Protein 3TE3 (pdb70)

Solvent-accessible surface area: 12028 Å² total; per-residue (Å²): 86,79,14,62,28,138,25,17,130,110,3,52,112,70,6,110,100,9,51,77,69,14,131,38,8,62,70,82,7,74,74,39,47,155,118,39,17,25,86,88,37,145,63,9,23,37,119,0,14,53,8,44,0,11,6,70,0,0,42,33,42,7,90,63,33,29,95,85,120,124,14,48,35,146,64,31,137,98,4,24,117,88,0,58,84,5,41,84,71,8,80,35,3,0,43,84,8,66,67,35,30,74,95,49,191,137,96,138,1,28,18,98,53,35,123,98,6,16,124,101,0,72,91,8,48,82,54,5,93,29,4,0,41,95,6,61,83,53,47,157,100,43,126,14,33,27,109,80,39,59,102,4,35,143,62,0,98,111,9,30,96,53,6,125,41,8,46,78,52,11,105,70,157,92,43,148,4,24,26,58,80,13,142,130,4,35,50,88,0,21,35,14,48,4,6,13,60,0,0,55,30,44,32,97,60,46,38,82,82,87,124

GO terms:
  GO:0097730 non-motile cilium (C, IDA)
  GO:0005227 calcium-activated cation channel activity (F, IDA)
  GO:0005261 monoatomic cation channel activity (F, IDA)
  GO:0005509 calcium ion binding (F, IDA)
  GO:0005886 plasma membrane (C, IDA)
  GO:0034704 calcium channel complex (C, IDA)
  GO:0051289 protein homotetramerization (P, IDA)
  GO:0055085 transmembrane transport (P, IDA)
  GO:0098655 monoatomic cation transmembrane transport (P, IDA)
  GO:0160128 pH-gated monoatomic ion channel activity (F, IDA)
  GO:0005886 plasma membrane (C, EXP)
  GO:0005515 protein binding (F, IPI)
  GO:0005272 sodium channel activity (F, IDA)
  GO:0035725 sodium ion transmembrane transport (P, IDA)
  GO:0015269 calcium-activated potassium channel activity (F, IDA)
  GO:0071805 potassium ion transmembrane transport (P, IDA)
  GO:0005886 plasma membrane (C, IMP)
  GO:0051371 muscle alpha-actinin binding (F, IPI)
  GO:0051393 alpha-actinin binding (F, IPI)
  GO:0016020 membrane (C, IDA)

Radius of gyration: 18.93 Å; Cα contacts (8 Å, |Δi|>4): 176; chains: 6; bounding box: 38×48×43 Å

Secondary structure (DSSP, 8-state):
----HHHHHHHHHHHHHHHHHHHHHHHHHHHH--/---THHHHHHHHHHHHHHHHHHHHHHHHHHHHH--/---HHHHHHHHHHHHHHHHHHHHHHHHHHHHHTT---/-B-BHHHHHHHHHHHHHHHHHHHHHHHHHHHH--/--B-BHHHHHHHHHHHHHHHHHHHHHHHHHS--/--B-BHHHHHHHHHHHHHHHHHHHHHHHHHHHHHHHT-

Organism: Homo sapiens (NCBI:txid9606)

InterPro domains:
  IPR003915 Polycystic kidney disease type 2 protein [PR01433] (117-138)
  IPR003915 Polycystic kidney disease type 2 protein [PR01433] (187-206)
  IPR003915 Polycystic kidney disease type 2 protein [PR01433] (300-322)
  IPR003915 Polycystic kidney disease type 2 protein [PR01433] (355-377)
  IPR003915 Polycystic kidney disease type 2 protein [PR01433] (386-406)
  IPR003915 Polycystic kidney disease type 2 protein [PR01433] (432-457)
  IPR003915 Polycystic kidney disease type 2 protein [PR01433] (479-500)
  IPR003915 Polycystic kidney disease type 2 protein [PR01433] (540-561)
  IPR003915 Polycystic kidney disease type 2 protein [PR01433] (580-599)
  IPR003915 Polycystic kidney disease type 2 protein [PR01433] (713-731)
  IPR013122 Polycystin cation channel, PKD1/PKD2 [PF08016] (343-567)
  IPR027359 Voltage-dependent channel domain superfamily [G3DSA:1.20.120.350] (335-420)
  IPR046791 Polycystin domain [PF20519] (148-342)
  IPR051223 Polycystin [PTHR10877] (74-658)

Foldseek 3Di:
DDDPVVVVVVVVVVVVVVVVVVVVVVVVVVVPPD/DDAVVNVVVVVVVVVVVVVVVVVVVVVVVVVVVVD/DDDPVVVVVVVVVVVVVVVVVVVVVVVVVVCVPVVVD/DDDDPVVVVVVVVVVVVVVVVVVVVVVVVVVVDD/DDDDDVVVVVVVVVVVVVVVVVVVVVVVVVVPD/DDDDDPVVVVVVVVVVVVVVVVVVVVVVVVVVVVVVVD

Structure (mmCIF, N/CA/C/O backbone):
data_3TE3
#
_entry.id   3TE3
#
_cell.length_a   74.634
_cell.length_b   74.634
_cell.length_c   185.791
_cell.angle_alpha   90.00
_cell.angle_beta   90.00
_cell.angle_gamma   120.00
#
_symmetry.space_group_name_H-M   'P 65 2 2'
#
loop_
_entity.id
_entity.type
_entity.pdbx_description
1 polymer 'Polycystic kidney disease 2-like 1 protein'
2 water water
#
loop_
_atom_site.group_PDB
_atom_site.id
_atom_site.type_symbol
_atom_site.label_atom_id
_atom_site.label_alt_id
_atom_site.label_comp_id
_atom_site.label_asym_id
_atom_site.label_entity_id
_atom_site.label_seq_id
_atom_site.pdbx_PDB_ins_code
_atom_site.Cartn_x
_atom_site.Cartn_y
_atom_site.Cartn_z
_atom_site.occupancy
_atom_site.B_iso_or_equiv
_atom_site.auth_seq_id
_atom_site.auth_comp_id
_atom_site.auth_asym_id
_atom_site.auth_atom_id
_atom_site.pdbx_PDB_model_num
ATOM 1 N N . GLY A 1 2 ? 27.187 -10.357 -17.458 1.00 61.11 700 GLY A N 1
ATOM 2 C CA . GLY A 1 2 ? 26.129 -10.701 -16.516 1.00 87.88 700 GLY A CA 1
ATOM 3 C C . GLY A 1 2 ? 26.427 -10.319 -15.068 1.00 86.28 700 GLY A C 1
ATOM 4 O O . GLY A 1 2 ? 27.569 -9.989 -14.715 1.00 80.96 700 GLY A O 1
ATOM 5 N N . TRP A 1 3 ? 25.415 -10.375 -14.209 1.00 72.50 701 TRP A N 1
ATOM 6 C CA . TRP A 1 3 ? 25.648 -9.948 -12.834 1.00 86.96 701 TRP A CA 1
ATOM 7 C C . TRP A 1 3 ? 26.570 -10.938 -12.121 1.00 86.89 701 TRP A C 1
ATOM 8 O O . TRP A 1 3 ? 26.225 -12.105 -11.955 1.00 88.65 701 TRP A O 1
ATOM 10 N N . VAL A 1 4 ? 27.723 -10.456 -11.661 1.00 88.72 702 VAL A N 1
ATOM 11 C CA . VAL A 1 4 ? 28.711 -11.315 -11.005 1.00 83.39 702 VAL A CA 1
ATOM 12 C C . VAL A 1 4 ? 28.784 -11.025 -9.521 1.00 81.90 702 VAL A C 1
ATOM 13 O O . VAL A 1 4 ? 28.417 -11.870 -8.702 1.00 84.20 702 VAL A O 1
ATOM 15 N N . SER A 1 5 ? 29.250 -9.825 -9.182 1.00 78.34 703 SER A N 1
ATOM 16 C CA . SER A 1 5 ? 29.407 -9.428 -7.786 1.00 77.90 703 SER A CA 1
ATOM 17 C C . SER A 1 5 ? 30.338 -10.380 -7.054 1.00 75.48 703 SER A C 1
ATOM 18 O O . SER A 1 5 ? 29.880 -11.227 -6.299 1.00 79.39 703 SER A O 1
ATOM 20 N N . GLY A 1 6 ? 31.637 -10.270 -7.310 1.00 73.00 704 GLY A N 1
ATOM 21 C CA . GLY A 1 6 ? 32.619 -11.091 -6.617 1.00 73.49 704 GLY A CA 1
ATOM 22 C C . GLY A 1 6 ? 32.484 -11.179 -5.093 1.00 71.19 704 GLY A C 1
ATOM 23 O O . GLY A 1 6 ? 32.821 -12.209 -4.502 1.00 71.02 704 GLY A O 1
ATOM 24 N N . GLU A 1 7 ? 32.000 -10.124 -4.443 1.00 69.57 705 GLU A N 1
ATOM 25 C CA . GLU A 1 7 ? 31.713 -10.204 -3.007 1.00 73.40 705 GLU A CA 1
ATOM 26 C C . GLU A 1 7 ? 30.636 -11.253 -2.720 1.00 70.67 705 GLU A C 1
ATOM 27 O O . GLU A 1 7 ? 30.712 -11.981 -1.717 1.00 70.09 705 GLU A O 1
ATOM 33 N N . GLU A 1 8 ? 29.642 -11.315 -3.610 1.00 66.52 706 GLU A N 1
ATOM 34 C CA . GLU A 1 8 ? 28.548 -12.288 -3.547 1.00 66.39 706 GLU A CA 1
ATOM 35 C C . GLU A 1 8 ? 29.068 -13.719 -3.694 1.00 60.73 706 GLU A C 1
ATOM 36 O O . GLU A 1 8 ? 28.653 -14.651 -2.978 1.00 60.63 706 GLU A O 1
ATOM 38 N N . PHE A 1 9 ? 29.990 -13.889 -4.629 1.00 58.51 707 PHE A N 1
ATOM 39 C CA . PHE A 1 9 ? 30.620 -15.174 -4.811 1.00 57.49 707 PHE A CA 1
ATOM 40 C C . PHE A 1 9 ? 31.395 -15.543 -3.552 1.00 54.62 707 PHE A C 1
ATOM 41 O O . PHE A 1 9 ? 31.357 -16.684 -3.105 1.00 53.04 707 PHE A O 1
ATOM 49 N N . TYR A 1 10 ? 32.093 -14.574 -2.975 1.00 57.43 708 TYR A N 1
ATOM 50 C CA . TYR A 1 10 ? 32.754 -14.799 -1.697 1.00 61.26 708 TYR A CA 1
ATOM 51 C C . TYR A 1 10 ? 31.786 -15.290 -0.610 1.00 59.06 708 TYR A C 1
ATOM 52 O O . TYR A 1 10 ? 32.085 -16.254 0.107 1.00 58.48 708 TYR A O 1
ATOM 61 N N . MET A 1 11 ? 30.636 -14.633 -0.476 1.00 54.83 709 MET A N 1
ATOM 62 C CA . MET A 1 11 ? 29.641 -15.103 0.495 1.00 57.67 709 MET A CA 1
ATOM 63 C C . MET A 1 11 ? 29.234 -16.551 0.253 1.00 52.19 709 MET A C 1
ATOM 64 O O . MET A 1 11 ? 29.059 -17.321 1.217 1.00 54.16 709 MET A O 1
ATOM 69 N N . LEU A 1 12 ? 29.093 -16.924 -1.022 1.00 46.39 710 LEU A N 1
ATOM 70 C CA . LEU A 1 12 ? 28.689 -18.293 -1.365 1.00 45.12 710 LEU A CA 1
ATOM 71 C C . LEU A 1 12 ? 29.801 -19.305 -1.061 1.00 43.67 710 LEU A C 1
ATOM 72 O O . LEU A 1 12 ? 29.563 -20.399 -0.555 1.00 43.08 710 LEU A O 1
ATOM 77 N N . THR A 1 13 ? 31.023 -18.930 -1.372 1.00 38.43 711 THR A N 1
ATOM 78 C CA . THR A 1 13 ? 32.164 -19.730 -0.993 1.00 44.48 711 THR A CA 1
ATOM 79 C C . THR A 1 13 ? 32.181 -20.015 0.496 1.00 44.25 711 THR A C 1
ATOM 80 O O . THR A 1 13 ? 32.344 -21.163 0.906 1.00 45.45 711 THR A O 1
ATOM 84 N N . ARG A 1 14 ? 32.033 -18.960 1.304 1.00 47.15 712 ARG A N 1
ATOM 85 C CA . ARG A 1 14 ? 31.918 -19.117 2.754 1.00 49.33 712 ARG A CA 1
ATOM 86 C C . ARG A 1 14 ? 30.831 -20.105 3.106 1.00 47.70 712 ARG A C 1
ATOM 87 O O . ARG A 1 14 ? 31.062 -21.024 3.891 1.00 42.35 712 ARG A O 1
ATOM 95 N N . ARG A 1 15 ? 29.644 -19.904 2.530 1.00 44.99 713 ARG A N 1
ATOM 96 C CA . ARG A 1 15 ? 28.524 -20.792 2.816 1.00 45.36 713 ARG A CA 1
ATOM 97 C C . ARG A 1 15 ? 28.900 -22.237 2.546 1.00 43.45 713 ARG A C 1
ATOM 98 O O . ARG A 1 15 ? 28.543 -23.132 3.319 1.00 46.91 713 ARG A O 1
ATOM 106 N N . VAL A 1 16 ? 29.649 -22.466 1.470 1.00 43.21 714 VAL A N 1
ATOM 107 C CA . VAL A 1 16 ? 30.044 -23.832 1.112 1.00 44.51 714 VAL A CA 1
ATOM 108 C C . VAL A 1 16 ? 31.029 -24.406 2.104 1.00 43.37 714 VAL A C 1
ATOM 109 O O . VAL A 1 16 ? 30.936 -25.575 2.469 1.00 40.58 714 VAL A O 1
ATOM 113 N N . LEU A 1 17 ? 31.980 -23.576 2.529 1.00 44.46 715 LEU A N 1
ATOM 114 C CA . LEU A 1 17 ? 32.916 -23.955 3.582 1.00 42.02 715 LEU A CA 1
ATOM 115 C C . LEU A 1 17 ? 32.217 -24.294 4.923 1.00 43.52 715 LEU A C 1
ATOM 116 O O . LEU A 1 17 ? 32.545 -25.305 5.564 1.00 44.63 715 LEU A O 1
ATOM 121 N N . GLN A 1 18 ? 31.241 -23.480 5.334 1.00 40.20 716 GLN A N 1
ATOM 122 C CA . GLN A 1 18 ? 30.526 -23.746 6.586 1.00 44.46 716 GLN A CA 1
ATOM 123 C C . GLN A 1 18 ? 29.777 -25.050 6.437 1.00 43.36 716 GLN A C 1
ATOM 124 O O . GLN A 1 18 ? 29.715 -25.860 7.354 1.00 47.18 716 GLN A O 1
ATOM 130 N N . LEU A 1 19 ? 29.194 -25.241 5.263 1.00 42.59 717 LEU A N 1
ATOM 131 C CA . LEU A 1 19 ? 28.401 -26.429 5.001 1.00 43.36 717 LEU A CA 1
ATOM 132 C C . LEU A 1 19 ? 29.249 -27.705 5.009 1.00 45.26 717 LEU A C 1
ATOM 133 O O . LEU A 1 19 ? 28.824 -28.738 5.521 1.00 48.86 717 LEU A O 1
ATOM 138 N N . GLU A 1 20 ? 30.446 -27.628 4.436 1.00 45.23 718 GLU A N 1
ATOM 139 C CA . GLU A 1 20 ? 31.398 -28.724 4.485 1.00 45.33 718 GLU A CA 1
ATOM 140 C C . GLU A 1 20 ? 31.782 -29.041 5.909 1.00 47.22 718 GLU A C 1
ATOM 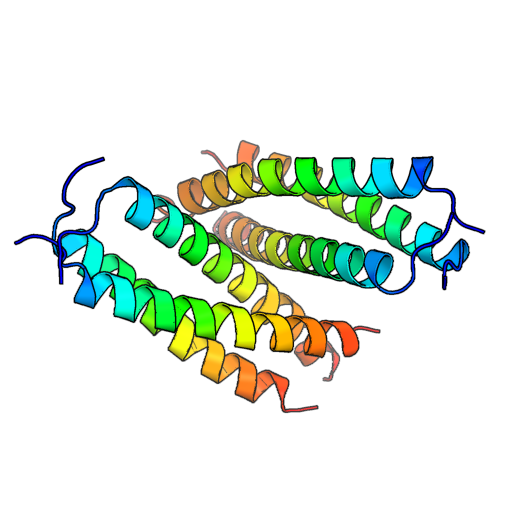141 O O . GLU A 1 20 ? 31.916 -30.206 6.284 1.00 48.34 718 GLU A O 1
ATOM 147 N N . THR A 1 21 ? 31.986 -27.988 6.693 1.00 44.94 719 THR A N 1
ATOM 148 C CA . THR A 1 21 ? 32.368 -28.141 8.088 1.00 46.16 719 THR A CA 1
ATOM 149 C C . THR A 1 21 ? 31.285 -28.868 8.897 1.00 49.70 719 THR A C 1
ATOM 150 O O . THR A 1 21 ? 31.526 -29.953 9.452 1.00 54.46 719 THR A O 1
ATOM 154 N N . VAL A 1 22 ? 30.081 -28.301 8.924 1.00 45.02 720 VAL A N 1
ATOM 155 C CA . VAL A 1 22 ? 28.926 -28.986 9.507 1.00 45.19 720 VAL A CA 1
ATOM 156 C C . VAL A 1 22 ? 28.800 -30.455 9.039 1.00 47.65 720 VAL A C 1
ATOM 157 O O . VAL A 1 22 ? 28.586 -31.362 9.845 1.00 49.62 720 VAL A O 1
ATOM 161 N N . LEU A 1 23 ? 28.941 -30.688 7.734 1.00 49.93 721 LEU A N 1
ATOM 162 C CA . LEU A 1 23 ? 28.916 -32.043 7.169 1.00 45.18 721 LEU A CA 1
ATOM 163 C C . LEU A 1 23 ? 29.935 -33.000 7.805 1.00 49.63 721 LEU A C 1
ATOM 164 O O . LEU A 1 23 ? 29.604 -34.138 8.165 1.00 52.11 721 LEU A O 1
ATOM 169 N N . GLU A 1 24 ? 31.177 -32.532 7.921 1.00 50.80 722 GLU A N 1
ATOM 170 C CA . GLU A 1 24 ? 32.239 -33.251 8.624 1.00 51.72 722 GLU A CA 1
ATOM 171 C C . GLU A 1 24 ? 31.724 -33.630 10.005 1.00 50.70 722 GLU A C 1
ATOM 172 O O . GLU A 1 24 ? 31.748 -34.804 10.399 1.00 52.37 722 GLU A O 1
ATOM 178 N N . GLY A 1 25 ? 31.203 -32.633 10.712 1.00 47.72 723 GLY A N 1
ATOM 179 C CA . GLY A 1 25 ? 30.623 -32.843 12.032 1.00 51.37 723 GLY A CA 1
ATOM 180 C C . GLY A 1 25 ? 29.563 -33.933 12.134 1.00 56.67 723 GLY A C 1
ATOM 181 O O . GLY A 1 25 ? 29.630 -34.777 13.031 1.00 58.31 723 GLY A O 1
ATOM 182 N N . VAL A 1 26 ? 28.585 -33.927 11.226 1.00 55.84 724 VAL A N 1
ATOM 183 C CA . VAL A 1 26 ? 27.536 -34.942 11.258 1.00 52.40 724 VAL A CA 1
ATOM 184 C C . VAL A 1 26 ? 28.043 -36.328 10.881 1.00 55.00 724 VAL A C 1
ATOM 185 O O . VAL A 1 26 ? 27.628 -37.309 11.481 1.00 64.29 724 VAL A O 1
ATOM 189 N N . VAL A 1 27 ? 28.939 -36.426 9.904 1.00 52.11 725 VAL A N 1
ATOM 190 C CA . VAL A 1 27 ? 29.541 -37.728 9.600 1.00 58.60 725 VAL A CA 1
ATOM 191 C C . VAL A 1 27 ? 30.204 -38.292 10.856 1.00 62.62 725 VAL A C 1
ATOM 192 O O . VAL A 1 27 ? 30.114 -39.488 11.163 1.00 63.68 725 VAL A O 1
ATOM 196 N N . SER A 1 28 ? 30.870 -37.403 11.581 1.00 60.87 726 SER A N 1
ATOM 197 C CA . SER A 1 28 ? 31.429 -37.733 12.874 1.00 58.07 726 SER A CA 1
ATOM 198 C C . SER A 1 28 ? 30.345 -38.288 13.821 1.00 64.23 726 SER A C 1
ATOM 199 O O . SER A 1 28 ? 30.384 -39.471 14.189 1.00 67.13 726 SER A O 1
ATOM 202 N N . GLN A 1 29 ? 29.383 -37.445 14.205 1.00 59.45 727 GLN A N 1
ATOM 203 C CA . GLN A 1 29 ? 28.387 -37.824 15.217 1.00 63.59 727 GLN A CA 1
ATOM 204 C C . GLN A 1 29 ? 27.598 -39.086 14.860 1.00 71.09 727 GLN A C 1
ATOM 205 O O . GLN A 1 29 ? 27.259 -39.895 15.738 1.00 64.38 727 GLN A O 1
ATOM 211 N N . ILE A 1 30 ? 27.303 -39.244 13.573 1.00 68.38 728 ILE A N 1
ATOM 212 C CA . ILE A 1 30 ? 26.656 -40.455 13.093 1.00 68.97 728 ILE A CA 1
ATOM 213 C C . ILE A 1 30 ? 27.562 -41.660 13.282 1.00 69.27 728 ILE A C 1
ATOM 214 O O . ILE A 1 30 ? 27.153 -42.657 13.872 1.00 75.18 728 ILE A O 1
ATOM 219 N N . ASP A 1 31 ? 28.787 -41.568 12.773 1.00 63.64 729 ASP A N 1
ATOM 220 C CA . ASP A 1 31 ? 29.696 -42.702 12.812 1.00 61.80 729 ASP A CA 1
ATOM 221 C C . ASP A 1 31 ? 29.860 -43.181 14.249 1.00 72.18 729 ASP A C 1
ATOM 222 O O . ASP A 1 31 ? 29.908 -44.384 14.514 1.00 74.31 729 ASP A O 1
ATOM 224 N N . ALA A 1 32 ? 29.928 -42.230 15.177 1.00 70.37 730 ALA A N 1
ATOM 225 C CA . ALA A 1 32 ? 30.038 -42.560 16.592 1.00 73.88 730 ALA A CA 1
ATOM 226 C C . ALA A 1 32 ? 28.739 -43.169 17.128 1.00 85.07 730 ALA A C 1
ATOM 227 O O . ALA A 1 32 ? 28.769 -44.143 17.888 1.00 90.29 730 ALA A O 1
ATOM 229 N N . VAL A 1 33 ? 27.604 -42.598 16.728 1.00 83.49 731 VAL A N 1
ATOM 230 C CA . VAL A 1 33 ? 26.305 -43.062 17.204 1.00 78.78 731 VAL A CA 1
ATOM 231 C C . VAL A 1 33 ? 26.092 -44.569 17.010 1.00 85.11 731 VAL A C 1
ATOM 232 O O . VAL A 1 33 ? 25.504 -45.214 17.879 1.00 92.64 731 VAL A O 1
ATOM 236 N N . GLY A 1 34 ? 26.609 -45.141 15.922 1.00 74.88 732 GLY A N 1
ATOM 237 C CA . GLY A 1 34 ? 26.512 -46.580 15.754 1.00 82.36 732 GLY A CA 1
ATOM 238 C C . GLY A 1 34 ? 27.072 -47.277 16.987 1.00 94.40 732 GLY A C 1
ATOM 239 O O . GLY A 1 34 ? 28.273 -47.170 17.306 1.00 89.65 732 GLY A O 1
ATOM 240 N N . SER A 1 35 ? 26.192 -48.052 17.629 1.00 97.44 733 SER A N 1
ATOM 241 C CA . SER A 1 35 ? 26.334 -48.442 19.034 1.00 94.14 733 SER A CA 1
ATOM 242 C C . SER A 1 35 ? 27.528 -47.761 19.694 1.00 89.86 733 SER A C 1
ATOM 243 O O . SER A 1 35 ? 27.446 -46.591 20.071 1.00 87.98 733 SER A O 1
ATOM 246 N N . TRP B 1 3 ? 33.878 -13.584 -18.721 1.00 77.99 701 TRP B N 1
ATOM 247 C CA . TRP B 1 3 ? 32.821 -14.475 -18.247 1.00 77.52 701 TRP B CA 1
ATOM 248 C C . TRP B 1 3 ? 31.930 -13.774 -17.221 1.00 80.95 701 TRP B C 1
ATOM 249 O O . TRP B 1 3 ? 32.252 -12.672 -16.765 1.00 84.14 701 TRP B O 1
ATOM 251 N N . VAL B 1 4 ? 30.817 -14.411 -16.862 1.00 69.37 702 VAL B N 1
ATOM 252 C CA . VAL B 1 4 ? 29.859 -13.812 -15.931 1.00 80.32 702 VAL B CA 1
ATOM 253 C C . VAL B 1 4 ? 28.860 -14.850 -15.398 1.00 80.81 702 VAL B C 1
ATOM 254 O O . VAL B 1 4 ? 29.049 -16.046 -15.608 1.00 85.11 702 VAL B O 1
ATOM 256 N N . SER B 1 5 ? 27.838 -14.421 -14.657 1.00 72.50 703 SER B N 1
ATOM 257 C CA . SER B 1 5 ? 26.788 -15.372 -14.252 1.00 80.65 703 SER B CA 1
ATOM 258 C C . SER B 1 5 ? 25.325 -14.936 -14.408 1.00 72.68 703 SER B C 1
ATOM 259 O O . SER B 1 5 ? 24.642 -15.364 -15.354 1.00 71.61 703 SER B O 1
ATOM 261 N N . GLY B 1 6 ? 24.877 -14.042 -13.518 1.00 68.52 704 GLY B N 1
ATOM 262 C CA . GLY B 1 6 ? 23.469 -13.683 -13.438 1.00 71.07 704 GLY B CA 1
ATOM 263 C C . GLY B 1 6 ? 22.567 -14.780 -12.896 1.00 64.52 704 GLY B C 1
ATOM 264 O O . GLY B 1 6 ? 22.568 -15.068 -11.695 1.00 59.94 704 GLY B O 1
ATOM 265 N N . GLU B 1 7 ? 21.695 -15.283 -13.773 1.00 64.55 705 GLU B N 1
ATOM 266 C CA . GLU B 1 7 ? 20.858 -16.456 -13.501 1.00 61.96 705 GLU B CA 1
ATOM 267 C C . GLU B 1 7 ? 21.635 -17.671 -12.977 1.00 63.16 705 GLU B C 1
ATOM 268 O O . GLU B 1 7 ? 21.190 -18.339 -12.037 1.00 64.27 705 GLU B O 1
ATOM 270 N N . GLU B 1 8 ? 22.787 -17.967 -13.580 1.00 63.59 706 GLU B N 1
ATOM 271 C CA . GLU B 1 8 ? 23.557 -19.163 -13.212 1.00 62.35 706 GLU B CA 1
ATOM 272 C C . GLU B 1 8 ? 23.909 -19.174 -11.718 1.00 56.43 706 GLU B C 1
ATOM 273 O O . GLU B 1 8 ? 23.846 -20.217 -11.049 1.00 56.16 706 GLU B O 1
ATOM 279 N N . PHE B 1 9 ? 24.273 -17.998 -11.214 1.00 56.31 707 PHE B N 1
ATOM 280 C CA . PHE B 1 9 ? 24.574 -17.805 -9.812 1.00 51.41 707 PHE B CA 1
ATOM 281 C C . PHE B 1 9 ? 23.349 -18.072 -8.956 1.00 54.91 707 PHE B C 1
ATOM 282 O O . PHE B 1 9 ? 23.440 -18.716 -7.931 1.00 56.19 707 PHE B O 1
ATOM 290 N N . TYR B 1 10 ? 22.194 -17.579 -9.375 1.00 60.13 708 TYR B N 1
ATOM 291 C CA . TYR B 1 10 ? 20.963 -17.891 -8.662 1.00 57.96 708 TYR B CA 1
ATOM 292 C C . TYR B 1 10 ? 20.786 -19.412 -8.566 1.00 54.65 708 TYR B C 1
ATOM 293 O O . TYR B 1 10 ? 20.551 -19.950 -7.484 1.00 56.69 708 TYR B O 1
ATOM 302 N N . MET B 1 11 ? 20.905 -20.104 -9.694 1.00 51.19 709 MET B N 1
ATOM 303 C CA . MET B 1 11 ? 20.705 -21.550 -9.712 1.00 49.15 709 MET B CA 1
ATOM 304 C C . MET B 1 11 ? 21.633 -22.239 -8.723 1.00 50.36 709 MET B C 1
ATOM 305 O O . MET B 1 11 ? 21.213 -23.112 -7.947 1.00 52.39 709 MET B O 1
ATOM 307 N N . LEU B 1 12 ? 22.905 -21.847 -8.740 1.00 52.56 710 LEU B N 1
ATOM 308 C CA . LEU B 1 12 ? 23.849 -22.412 -7.776 1.00 47.20 710 LEU B CA 1
ATOM 309 C C . LEU B 1 12 ? 23.452 -22.109 -6.328 1.00 47.54 710 LEU B C 1
ATOM 310 O O . LEU B 1 12 ? 23.438 -23.015 -5.490 1.00 48.79 710 LEU B O 1
ATOM 315 N N . THR B 1 13 ? 23.116 -20.853 -6.029 1.00 44.96 711 THR B N 1
ATOM 316 C CA . THR B 1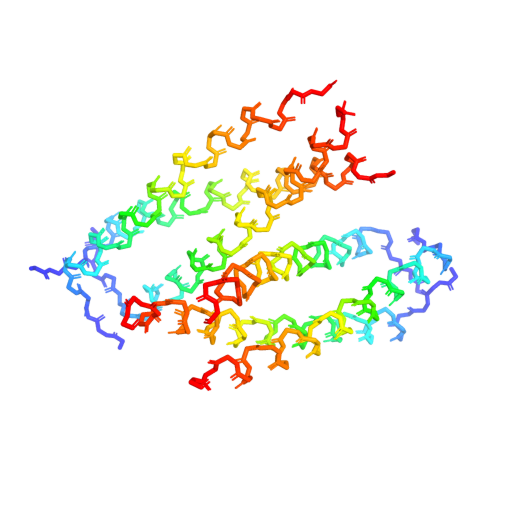 13 ? 22.697 -20.515 -4.670 1.00 48.72 711 THR B CA 1
ATOM 317 C C . THR B 1 13 ? 21.507 -21.341 -4.215 1.00 49.47 711 THR B C 1
ATOM 318 O O . THR B 1 13 ? 21.459 -21.715 -3.064 1.00 51.30 711 THR B O 1
ATOM 322 N N . ARG B 1 14 ? 20.557 -21.626 -5.103 1.00 48.93 712 ARG B N 1
ATOM 323 C CA . ARG B 1 14 ? 19.404 -22.446 -4.723 1.00 50.64 712 ARG B CA 1
ATOM 324 C C . ARG B 1 14 ? 19.832 -23.878 -4.430 1.00 46.45 712 ARG B C 1
ATOM 325 O O . ARG B 1 14 ? 19.271 -24.541 -3.540 1.00 48.24 712 ARG B O 1
ATOM 333 N N . ARG B 1 15 ? 20.815 -24.369 -5.181 1.00 45.95 713 ARG B N 1
ATOM 334 C CA . ARG B 1 15 ? 21.345 -25.707 -4.890 1.00 51.65 713 ARG B CA 1
ATOM 335 C C . ARG B 1 15 ? 22.044 -25.770 -3.506 1.00 49.16 713 ARG B C 1
ATOM 336 O O . ARG B 1 15 ? 21.861 -26.724 -2.730 1.00 47.31 713 ARG B O 1
ATOM 344 N N . VAL B 1 16 ? 22.828 -24.741 -3.199 1.00 44.25 714 VAL B N 1
ATOM 345 C CA . VAL B 1 16 ? 23.456 -24.632 -1.889 1.00 46.42 714 VAL B CA 1
ATOM 346 C C . VAL B 1 16 ? 22.420 -24.491 -0.756 1.00 46.97 714 VAL B C 1
ATOM 347 O O . VAL B 1 16 ? 22.551 -25.099 0.320 1.00 40.75 714 VAL B O 1
ATOM 351 N N . LEU B 1 17 ? 21.387 -23.699 -1.007 1.00 42.44 715 LEU B N 1
ATOM 352 C CA . LEU B 1 17 ? 20.329 -23.514 -0.033 1.00 46.73 715 LEU B CA 1
ATOM 353 C C . LEU B 1 17 ? 19.658 -24.853 0.263 1.00 49.03 715 LEU B C 1
ATOM 354 O O . LEU B 1 17 ? 19.368 -25.171 1.427 1.00 50.81 715 LEU B O 1
ATOM 359 N N . GLN B 1 18 ? 19.459 -25.659 -0.783 1.00 50.28 716 GLN B N 1
ATOM 360 C CA . GLN B 1 18 ? 18.860 -26.989 -0.611 1.00 49.00 716 GLN B CA 1
ATOM 361 C C . GLN B 1 18 ? 19.776 -27.967 0.151 1.00 48.14 716 GLN B C 1
ATOM 362 O O . GLN B 1 18 ? 19.305 -28.741 0.982 1.00 50.69 716 GLN B O 1
ATOM 368 N N . LEU B 1 19 ? 21.080 -27.938 -0.122 1.00 48.62 717 LEU B N 1
ATOM 369 C CA . LEU B 1 19 ? 22.021 -28.726 0.686 1.00 46.14 717 LEU B CA 1
ATOM 370 C C . LEU B 1 19 ? 21.993 -28.289 2.152 1.00 44.92 717 LEU B C 1
ATOM 371 O O . LEU B 1 19 ? 22.085 -29.103 3.054 1.00 42.52 717 LEU B O 1
ATOM 376 N N . GLU B 1 20 ? 21.900 -26.984 2.374 1.00 46.58 718 GLU B N 1
ATOM 377 C CA . GLU B 1 20 ? 21.878 -26.431 3.723 1.00 46.13 718 GLU B CA 1
ATOM 378 C C . GLU B 1 20 ? 20.683 -26.972 4.480 1.00 46.03 718 GLU B C 1
ATOM 379 O O . GLU B 1 20 ? 20.814 -27.409 5.624 1.00 44.63 718 GLU B O 1
ATOM 385 N N . THR B 1 21 ? 19.522 -26.959 3.822 1.00 46.04 719 THR B N 1
ATOM 386 C CA . THR B 1 21 ? 18.293 -27.460 4.430 1.00 42.41 719 THR B CA 1
ATOM 387 C C . THR B 1 21 ? 18.312 -28.963 4.687 1.00 43.08 719 THR B C 1
ATOM 388 O O . THR B 1 21 ? 17.905 -29.432 5.754 1.00 50.00 719 THR B O 1
ATOM 392 N N . VAL B 1 22 ? 18.787 -29.734 3.725 1.00 42.83 720 VAL B N 1
ATOM 393 C CA . VAL B 1 22 ? 18.879 -31.171 3.944 1.00 45.17 720 VAL B CA 1
ATOM 394 C C . VAL B 1 22 ? 19.784 -31.415 5.136 1.00 45.78 720 VAL B C 1
ATOM 395 O O . VAL B 1 22 ? 19.445 -32.151 6.064 1.00 49.75 720 VAL B O 1
ATOM 399 N N . LEU B 1 23 ? 20.938 -30.768 5.100 1.00 46.60 721 LEU B N 1
ATOM 400 C CA . LEU B 1 23 ? 21.915 -30.852 6.169 1.00 51.70 721 LEU B CA 1
ATOM 401 C C . LEU B 1 23 ? 21.313 -30.570 7.530 1.00 50.13 721 LEU B C 1
ATOM 402 O O . LEU B 1 23 ? 21.526 -31.325 8.477 1.00 50.28 721 LEU B O 1
ATOM 407 N N . GLU B 1 24 ? 20.576 -29.470 7.622 1.00 47.18 722 GLU B N 1
ATOM 408 C CA . GLU B 1 24 ? 19.908 -29.082 8.854 1.00 48.94 722 GLU B CA 1
ATOM 409 C C . GLU B 1 24 ? 18.892 -30.150 9.305 1.00 55.82 722 GLU B C 1
ATOM 410 O O . GLU B 1 24 ? 18.723 -30.404 10.494 1.00 57.17 722 GLU B O 1
ATOM 416 N N . GLY B 1 25 ? 18.229 -30.793 8.347 1.00 53.58 723 GLY B N 1
ATOM 417 C CA . GLY B 1 25 ? 17.386 -31.930 8.667 1.00 51.39 723 GLY B CA 1
ATOM 418 C C . GLY B 1 25 ? 18.192 -33.031 9.320 1.00 55.38 723 GLY B C 1
ATOM 419 O O . GLY B 1 25 ? 17.770 -33.563 10.359 1.00 58.60 723 GLY B O 1
ATOM 420 N N . VAL B 1 26 ? 19.334 -33.381 8.712 1.00 51.62 724 VAL B N 1
ATOM 421 C CA . VAL B 1 26 ? 20.212 -34.430 9.244 1.00 52.17 724 VAL B CA 1
ATOM 422 C C . VAL B 1 26 ? 20.691 -34.079 10.649 1.00 53.84 724 VAL B C 1
ATOM 423 O O . VAL B 1 26 ? 20.804 -34.948 11.516 1.00 54.12 724 VAL B O 1
ATOM 427 N N . VAL B 1 27 ? 20.963 -32.799 10.871 1.00 50.09 725 VAL B N 1
ATOM 428 C CA . VAL B 1 27 ? 21.460 -32.351 12.165 1.00 56.58 725 VAL B CA 1
ATOM 429 C C . VAL B 1 27 ? 20.375 -32.479 13.230 1.00 61.53 725 VAL B C 1
ATOM 430 O O . VAL B 1 27 ? 20.623 -32.985 14.325 1.00 65.54 725 VAL B O 1
ATOM 434 N N . SER B 1 28 ? 19.170 -32.019 12.902 1.00 58.93 726 SER B N 1
ATOM 435 C CA . SER B 1 28 ? 18.020 -32.221 13.769 1.00 58.45 726 SER B CA 1
ATOM 436 C C . SER B 1 28 ? 17.946 -33.683 14.157 1.00 65.05 726 SER B C 1
ATOM 437 O O . SER B 1 28 ? 17.890 -34.028 15.334 1.00 65.41 726 SER B O 1
ATOM 440 N N . GLN B 1 29 ? 17.951 -34.543 13.147 1.00 65.47 727 GLN B N 1
ATOM 441 C CA . GLN B 1 29 ? 17.782 -35.971 13.378 1.00 66.54 727 GLN B CA 1
ATOM 442 C C . GLN B 1 29 ? 18.835 -36.561 14.301 1.00 65.18 727 GLN B C 1
ATOM 443 O O . GLN B 1 29 ? 18.507 -37.192 15.302 1.00 67.74 727 GLN B O 1
ATOM 449 N N . ILE B 1 30 ? 20.100 -36.354 13.953 1.00 66.73 728 ILE B N 1
ATOM 450 C CA . ILE B 1 30 ? 21.197 -37.014 14.648 1.00 70.02 728 ILE B CA 1
ATOM 451 C C . ILE B 1 30 ? 21.338 -36.423 16.028 1.00 70.32 728 ILE B C 1
ATOM 452 O O . ILE B 1 30 ? 21.885 -37.044 16.932 1.00 73.10 728 ILE B O 1
ATOM 457 N N . ASP B 1 31 ? 20.816 -35.215 16.183 1.00 70.38 729 ASP B N 1
ATOM 458 C CA . ASP B 1 31 ? 20.823 -34.550 17.471 1.00 73.24 729 ASP B CA 1
ATOM 459 C C . ASP B 1 31 ? 19.728 -35.120 18.375 1.00 77.40 729 ASP B C 1
ATOM 460 O O . ASP B 1 31 ? 19.917 -35.265 19.580 1.00 82.19 729 ASP B O 1
ATOM 465 N N . ALA B 1 32 ? 18.581 -35.439 17.782 1.00 78.11 730 ALA B N 1
ATOM 466 C CA . ALA B 1 32 ? 17.510 -36.129 18.493 1.00 79.27 730 ALA B CA 1
ATOM 467 C C . ALA B 1 32 ? 17.975 -37.512 18.952 1.00 81.65 730 ALA B C 1
ATOM 468 O O . ALA B 1 32 ? 17.881 -37.834 20.140 1.00 82.19 730 ALA B O 1
ATOM 470 N N . VAL B 1 33 ? 18.485 -38.323 18.021 1.00 78.50 731 VAL B N 1
ATOM 471 C CA . VAL B 1 33 ? 19.031 -39.636 18.388 1.00 81.86 731 VAL B CA 1
ATOM 472 C C . VAL B 1 33 ? 20.138 -39.503 19.436 1.00 83.51 731 VAL B C 1
ATOM 473 O O . VAL B 1 33 ? 20.243 -40.320 20.351 1.00 84.11 731 VAL B O 1
ATOM 477 N N . GLY B 1 34 ? 20.960 -38.466 19.300 1.00 82.61 732 GLY B N 1
ATOM 478 C CA . GLY B 1 34 ? 22.005 -38.198 20.271 1.00 87.28 732 GLY B CA 1
ATOM 479 C C . GLY B 1 34 ? 21.429 -37.881 21.642 1.00 96.16 732 GLY B C 1
ATOM 480 O O . GLY B 1 34 ? 22.044 -38.181 22.672 1.00 96.22 732 GLY B O 1
ATOM 481 N N . SER B 1 35 ? 20.245 -37.272 21.653 1.00 93.33 733 SER B N 1
ATOM 482 C CA . SER B 1 35 ? 19.573 -36.918 22.903 1.00 97.44 733 SER B CA 1
ATOM 483 C C . SER B 1 35 ? 18.889 -38.127 23.536 1.00 97.91 733 SER B C 1
ATOM 484 O O . SER B 1 35 ? 18.721 -38.182 24.751 1.00 101.33 733 SER B O 1
ATOM 487 N N . LYS B 1 36 ? 18.480 -39.086 22.710 1.00 95.65 734 LYS B N 1
ATOM 488 C CA . LYS B 1 36 ? 18.021 -40.369 23.223 1.00 93.16 734 LYS B CA 1
ATOM 489 C C . LYS B 1 36 ? 19.207 -41.088 23.859 1.00 94.84 734 LYS B C 1
ATOM 490 O O . LYS B 1 36 ? 19.051 -42.130 24.489 1.00 92.03 734 LYS B O 1
ATOM 492 N N . LEU B 1 37 ? 20.397 -40.523 23.683 1.00 93.86 735 LEU B N 1
ATOM 493 C CA . LEU B 1 37 ? 21.599 -41.047 24.320 1.00 95.51 735 LEU B CA 1
ATOM 494 C C . LEU B 1 37 ? 21.933 -42.437 23.795 1.00 95.43 735 LEU B C 1
ATOM 495 O O . LEU B 1 37 ? 21.487 -42.826 22.713 1.00 95.82 735 LEU B O 1
ATOM 497 N N . TRP C 1 3 ? 33.105 -9.402 -12.366 1.00 73.98 701 TRP C N 1
ATOM 498 C CA . TRP C 1 3 ? 34.363 -9.621 -11.660 1.00 77.12 701 TRP C CA 1
ATOM 499 C C . TRP C 1 3 ? 34.579 -11.088 -11.264 1.00 78.11 701 TRP C C 1
ATOM 500 O O . TRP C 1 3 ? 35.512 -11.392 -10.516 1.00 84.08 701 TRP C O 1
ATOM 502 N N . VAL C 1 4 ? 33.727 -11.991 -11.756 1.00 73.91 702 VAL C N 1
ATOM 503 C CA . VAL C 1 4 ? 33.833 -13.417 -11.393 1.00 77.57 702 VAL C CA 1
ATOM 504 C C . VAL C 1 4 ? 34.084 -14.401 -12.559 1.00 70.02 702 VAL C C 1
ATOM 505 O O . VAL C 1 4 ? 33.255 -14.554 -13.464 1.00 62.58 702 VAL C O 1
ATOM 509 N N . SER C 1 5 ? 35.238 -15.067 -12.502 1.00 68.54 703 SER C N 1
ATOM 510 C CA . SER C 1 5 ? 35.693 -15.963 -13.561 1.00 66.63 703 SER C CA 1
ATOM 511 C C . SER C 1 5 ? 34.844 -17.228 -13.644 1.00 63.38 703 SER C C 1
ATOM 512 O O . SER C 1 5 ? 34.151 -17.591 -12.697 1.00 58.41 703 SER C O 1
ATOM 514 N N . GLY C 1 6 ? 34.914 -17.900 -14.787 1.00 61.99 704 GLY C N 1
ATOM 515 C CA . GLY C 1 6 ? 34.263 -19.183 -14.950 1.00 52.86 704 GLY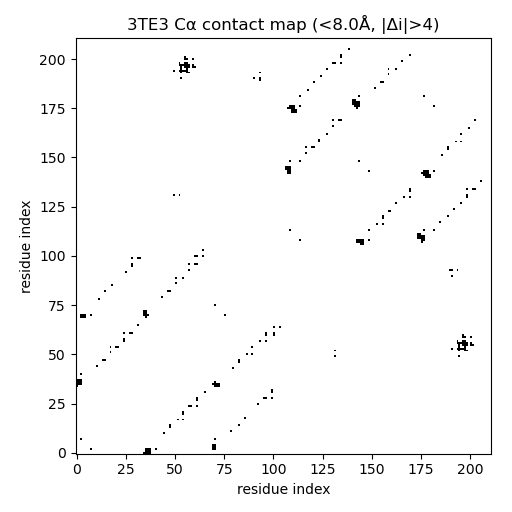 C CA 1
ATOM 516 C C . GLY C 1 6 ? 35.031 -20.307 -14.290 1.00 49.64 704 GLY C C 1
ATOM 517 O O . GLY C 1 6 ? 34.449 -21.316 -13.926 1.00 50.61 704 GLY C O 1
ATOM 518 N N . GLU C 1 7 ? 36.340 -20.138 -14.136 1.00 55.62 705 GLU C N 1
ATOM 519 C CA . GLU C 1 7 ? 37.171 -21.143 -13.467 1.00 54.88 705 GLU C CA 1
ATOM 520 C C . GLU C 1 7 ? 36.678 -21.400 -12.045 1.00 50.24 705 GLU C C 1
ATOM 521 O O . GLU C 1 7 ? 36.442 -22.544 -11.648 1.00 53.59 705 GLU C O 1
ATOM 527 N N . GLU C 1 8 ? 36.491 -20.326 -11.291 1.00 48.45 706 GLU C N 1
ATOM 528 C CA . GLU C 1 8 ? 36.104 -20.449 -9.893 1.00 53.99 706 GLU C CA 1
ATOM 529 C C . GLU C 1 8 ? 34.650 -20.886 -9.738 1.00 52.55 706 GLU C C 1
ATOM 530 O O . GLU C 1 8 ? 34.320 -21.703 -8.858 1.00 46.67 706 GLU C O 1
ATOM 536 N N . PHE C 1 9 ? 33.790 -20.350 -10.601 1.00 51.38 707 PHE C N 1
ATOM 537 C CA . PHE C 1 9 ? 32.372 -20.687 -10.564 1.00 50.27 707 PHE C CA 1
ATOM 538 C C . PHE C 1 9 ? 32.156 -22.165 -10.882 1.00 46.08 707 PHE C C 1
ATOM 539 O O . PHE C 1 9 ? 31.386 -22.857 -10.214 1.00 45.57 707 PHE C O 1
ATOM 547 N N . TYR C 1 10 ? 32.859 -22.647 -11.895 1.00 43.42 708 TYR C N 1
ATOM 548 C CA . TYR C 1 10 ? 32.733 -24.030 -12.304 1.00 46.71 708 TYR C CA 1
ATOM 549 C C . TYR C 1 10 ? 33.309 -24.934 -11.222 1.00 43.98 708 TYR C C 1
ATOM 550 O O . TYR C 1 10 ? 32.711 -25.940 -10.859 1.00 42.77 708 TYR C O 1
ATOM 559 N N . MET C 1 11 ? 34.471 -24.558 -10.702 1.00 48.03 709 MET C N 1
ATOM 560 C CA . MET C 1 11 ? 35.058 -25.262 -9.563 1.00 48.56 709 MET C CA 1
ATOM 561 C C . MET C 1 11 ? 34.035 -25.426 -8.430 1.00 46.60 709 MET C C 1
ATOM 562 O O . MET C 1 11 ? 33.813 -26.528 -7.910 1.00 46.58 709 MET C O 1
ATOM 567 N N . LEU C 1 12 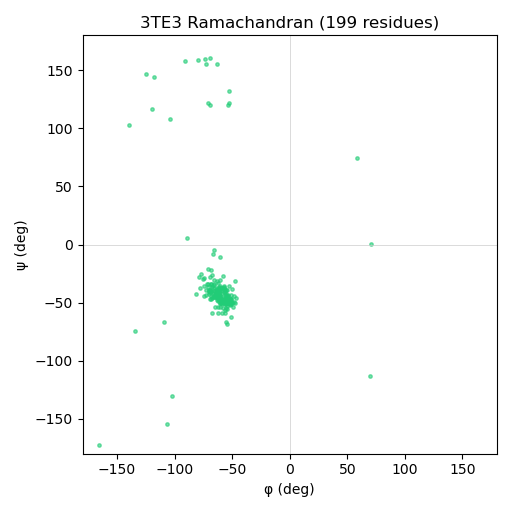? 33.402 -24.319 -8.065 1.00 41.34 710 LEU C N 1
ATOM 568 C CA . LEU C 1 12 ? 32.455 -24.331 -6.975 1.00 42.83 710 LEU C CA 1
ATOM 569 C C . LEU C 1 12 ? 31.227 -25.180 -7.289 1.00 46.55 710 LEU C C 1
ATOM 570 O O . LEU C 1 12 ? 30.664 -25.821 -6.385 1.00 45.20 710 LEU C O 1
ATOM 575 N N . THR C 1 13 ? 30.797 -25.201 -8.552 1.00 43.04 711 THR C N 1
ATOM 576 C CA . THR C 1 13 ? 29.638 -26.031 -8.866 1.00 43.68 711 THR C CA 1
ATOM 577 C C . THR C 1 13 ? 30.002 -27.514 -8.812 1.00 42.07 711 THR C C 1
ATOM 578 O O . THR C 1 13 ? 29.183 -28.347 -8.417 1.00 45.12 711 THR C O 1
ATOM 582 N N . ARG C 1 14 ? 31.226 -27.848 -9.194 1.00 41.52 712 ARG C N 1
ATOM 583 C CA . ARG C 1 14 ? 31.672 -29.229 -9.055 1.00 47.22 712 ARG C CA 1
ATOM 584 C C . ARG C 1 14 ? 31.682 -29.608 -7.586 1.00 46.13 712 ARG C C 1
ATOM 585 O O . ARG C 1 14 ? 31.196 -30.682 -7.195 1.00 41.54 712 ARG C O 1
ATOM 593 N N . ARG C 1 15 ? 32.232 -28.713 -6.772 1.00 42.70 713 ARG C N 1
ATOM 594 C CA . ARG C 1 15 ? 32.352 -28.994 -5.353 1.00 44.96 713 ARG C CA 1
ATOM 595 C C . ARG C 1 15 ? 30.956 -29.258 -4.814 1.00 42.18 713 ARG C C 1
ATOM 596 O O . ARG C 1 15 ? 30.720 -30.245 -4.119 1.00 41.43 713 ARG C O 1
ATOM 604 N N . VAL C 1 16 ? 30.025 -28.376 -5.156 1.00 40.73 714 VAL C N 1
ATOM 605 C CA . VAL C 1 16 ? 28.661 -28.512 -4.669 1.00 44.38 714 VAL C CA 1
ATOM 606 C C . VAL C 1 16 ? 28.033 -29.832 -5.105 1.00 46.65 714 VAL C C 1
ATOM 607 O O . VAL C 1 16 ? 27.342 -30.481 -4.310 1.00 44.65 714 VAL C O 1
ATOM 611 N N . LEU C 1 17 ? 28.290 -30.238 -6.351 1.00 41.80 715 LEU C N 1
ATOM 612 C CA . LEU C 1 17 ? 27.766 -31.506 -6.851 1.00 40.43 715 LEU C CA 1
ATOM 613 C C . LEU C 1 17 ? 28.302 -32.733 -6.068 1.00 47.30 715 LEU C C 1
ATOM 614 O O . LEU C 1 17 ? 27.536 -33.657 -5.683 1.00 46.25 715 LEU C O 1
ATOM 619 N N . GLN C 1 18 ? 29.603 -32.714 -5.786 1.00 42.92 716 GLN C N 1
ATOM 620 C CA . GLN C 1 18 ? 30.220 -33.764 -4.986 1.00 39.71 716 GLN C CA 1
ATOM 621 C C . GLN C 1 18 ? 29.587 -33.777 -3.582 1.00 45.69 716 GLN C C 1
ATOM 622 O O . GLN C 1 18 ? 29.309 -34.847 -2.992 1.00 43.83 716 GLN C O 1
ATOM 628 N N . LEU C 1 19 ? 29.330 -32.583 -3.053 1.00 41.64 717 LEU C N 1
ATOM 629 C CA . LEU C 1 19 ? 28.736 -32.493 -1.734 1.00 42.63 717 LEU C CA 1
ATOM 630 C C . LEU C 1 19 ? 27.334 -33.077 -1.757 1.00 44.11 717 LEU C C 1
ATOM 631 O O . LEU C 1 19 ? 26.940 -33.777 -0.835 1.00 45.19 717 LEU C O 1
ATOM 636 N N . GLU C 1 20 ? 26.590 -32.821 -2.822 1.00 47.04 718 GLU C N 1
ATOM 637 C CA . GLU C 1 20 ? 25.278 -33.454 -2.997 1.00 47.94 718 GLU C CA 1
ATOM 638 C C . GLU C 1 20 ? 25.351 -34.967 -2.920 1.00 47.46 718 GLU C C 1
ATOM 639 O O . GLU C 1 20 ? 24.557 -35.595 -2.206 1.00 50.63 718 GLU C O 1
ATOM 645 N N . THR C 1 21 ? 26.274 -35.577 -3.657 1.00 43.46 719 THR C N 1
ATOM 646 C CA . THR C 1 21 ? 26.251 -37.042 -3.651 1.00 49.70 719 THR C CA 1
ATOM 647 C C . THR C 1 21 ? 26.695 -37.623 -2.295 1.00 45.29 719 THR C C 1
ATOM 648 O O . THR C 1 21 ? 26.108 -38.601 -1.761 1.00 48.46 719 THR C O 1
ATOM 652 N N . VAL C 1 22 ? 27.703 -36.992 -1.715 1.00 42.40 720 VAL C N 1
ATOM 653 C CA . VAL C 1 22 ? 28.093 -37.350 -0.358 1.00 46.54 720 VAL C CA 1
ATOM 654 C C . VAL C 1 22 ? 26.883 -37.315 0.587 1.00 44.42 720 VAL C C 1
ATOM 655 O O . VAL C 1 22 ? 26.595 -38.284 1.296 1.00 46.92 720 VAL C O 1
ATOM 659 N N . LEU C 1 23 ? 26.165 -36.197 0.562 1.00 45.07 721 LEU C N 1
ATOM 660 C CA . LEU C 1 23 ? 24.964 -36.004 1.373 1.00 46.67 721 LEU C CA 1
ATOM 661 C C . LEU C 1 23 ? 23.832 -37.013 1.096 1.00 52.37 721 LEU C C 1
ATOM 662 O O . LEU C 1 23 ? 23.071 -37.335 2.001 1.00 51.18 721 LEU C O 1
ATOM 667 N N . GLU C 1 24 ? 23.712 -37.512 -0.138 1.00 54.77 722 GLU C N 1
ATOM 668 C CA . GLU C 1 24 ? 22.806 -38.639 -0.395 1.00 54.74 722 GLU C CA 1
ATOM 669 C C . GLU C 1 24 ? 23.218 -39.839 0.445 1.00 56.90 722 GLU C C 1
ATOM 670 O O . GLU C 1 24 ? 22.397 -40.432 1.165 1.00 61.70 722 GLU C O 1
ATOM 676 N N . GLY C 1 25 ? 24.501 -40.186 0.378 1.00 55.58 723 GLY C N 1
ATOM 677 C CA . GLY C 1 25 ? 24.983 -41.274 1.215 1.00 50.51 723 GLY C CA 1
ATOM 678 C C . GLY C 1 25 ? 24.686 -41.061 2.692 1.00 60.90 723 GLY C C 1
ATOM 679 O O . GLY C 1 25 ? 24.273 -41.978 3.416 1.00 65.90 723 GLY C O 1
ATOM 680 N N . VAL C 1 26 ? 24.884 -39.832 3.153 1.00 58.45 724 VAL C N 1
ATOM 681 C CA . VAL C 1 26 ? 24.717 -39.535 4.573 1.00 55.61 724 VAL C CA 1
ATOM 682 C C . VAL C 1 26 ? 23.260 -39.588 5.018 1.00 58.56 724 VAL C C 1
ATOM 683 O O . VAL C 1 26 ? 22.949 -40.079 6.096 1.00 60.84 724 VAL C O 1
ATOM 687 N N . VAL C 1 27 ? 22.359 -39.079 4.191 1.00 58.72 725 VAL C N 1
ATOM 688 C CA . VAL C 1 27 ? 20.944 -39.216 4.490 1.00 59.06 725 VAL C CA 1
ATOM 689 C C . VAL C 1 27 ? 20.614 -40.705 4.588 1.00 62.86 725 VAL C C 1
ATOM 690 O O . VAL C 1 27 ? 19.818 -41.131 5.436 1.00 63.41 725 VAL C O 1
ATOM 694 N N . SER C 1 28 ? 21.238 -41.503 3.728 1.00 60.79 726 SER C N 1
ATOM 695 C CA . SER C 1 28 ? 21.058 -42.946 3.839 1.00 65.55 726 SER C CA 1
ATOM 696 C C . SER C 1 28 ? 21.501 -43.478 5.209 1.00 64.43 726 SER C C 1
ATOM 697 O O . SER C 1 28 ? 20.776 -44.232 5.854 1.00 59.38 726 SER C O 1
ATOM 700 N N . GLN C 1 29 ? 22.689 -43.076 5.653 1.00 65.40 727 GLN C N 1
ATOM 701 C CA . GLN C 1 29 ? 23.205 -43.559 6.932 1.00 65.36 727 GLN C CA 1
ATOM 702 C C . GLN C 1 29 ? 22.347 -43.143 8.113 1.00 66.15 727 GLN C C 1
ATOM 703 O O . GLN C 1 29 ? 22.123 -43.930 9.016 1.00 67.40 727 GLN C O 1
ATOM 709 N N . ILE C 1 30 ? 21.895 -41.893 8.107 1.00 66.12 728 ILE C N 1
ATOM 710 C CA . ILE C 1 30 ? 21.058 -41.350 9.177 1.00 65.77 728 ILE C CA 1
ATOM 711 C C . ILE C 1 30 ? 19.663 -41.984 9.214 1.00 70.23 728 ILE C C 1
ATOM 712 O O . ILE C 1 30 ? 19.077 -42.146 10.288 1.00 70.42 728 ILE C O 1
ATOM 717 N N . ASP C 1 31 ? 19.127 -42.335 8.046 1.00 71.42 729 ASP C N 1
ATOM 718 C CA . ASP C 1 31 ? 17.887 -43.105 8.002 1.00 73.26 729 ASP C CA 1
ATOM 719 C C . ASP C 1 31 ? 18.131 -44.548 8.469 1.00 78.33 729 ASP C C 1
ATOM 720 O O . ASP C 1 31 ? 17.265 -45.161 9.095 1.00 79.12 729 ASP C O 1
ATOM 725 N N . ALA C 1 32 ? 19.313 -45.085 8.169 1.00 76.91 730 ALA C N 1
ATOM 726 C CA . ALA C 1 32 ? 19.686 -46.417 8.644 1.00 77.07 730 ALA C CA 1
ATOM 727 C C . ALA C 1 32 ? 19.745 -46.432 10.163 1.00 76.69 730 ALA C C 1
ATOM 728 O O . ALA C 1 32 ? 19.235 -47.344 10.806 1.00 79.50 730 ALA C O 1
ATOM 730 N N . VAL C 1 33 ? 20.367 -45.403 10.725 1.00 78.22 731 VAL C N 1
ATOM 731 C CA . VAL C 1 33 ? 20.623 -45.331 12.156 1.00 80.85 731 VAL C CA 1
ATOM 732 C C . VAL C 1 33 ? 19.356 -45.005 12.937 1.00 83.47 731 VAL C C 1
ATOM 733 O O . VAL C 1 33 ? 19.087 -45.620 13.966 1.00 79.98 731 VAL C O 1
ATOM 737 N N . GLY C 1 34 ? 18.580 -44.042 12.444 1.00 83.30 732 GLY C N 1
ATOM 738 C CA . GLY C 1 34 ? 17.345 -43.656 13.104 1.00 80.58 732 GLY C CA 1
ATOM 739 C C . GLY C 1 34 ? 16.404 -44.836 13.280 1.00 82.21 732 GLY C C 1
ATOM 740 O O . GLY C 1 34 ? 15.999 -45.161 14.393 1.00 84.05 732 GLY C O 1
ATOM 741 N N . SER C 1 35 ? 16.062 -45.494 12.180 1.00 87.60 733 SER C N 1
ATOM 742 C CA . SER C 1 35 ? 15.323 -46.744 12.265 1.00 88.15 733 SER C CA 1
ATOM 743 C C . SER C 1 35 ? 16.253 -47.690 12.989 1.00 88.78 733 SER C C 1
ATOM 744 O O . SER C 1 35 ? 17.468 -47.484 12.979 1.00 92.34 733 SER C O 1
ATOM 747 N N . LYS C 1 36 ? 15.706 -48.710 13.636 1.00 87.28 734 LYS C N 1
ATOM 748 C CA . LYS C 1 36 ? 16.566 -49.633 14.352 1.00 95.74 734 LYS C CA 1
ATOM 749 C C . LYS C 1 36 ? 17.144 -48.929 15.575 1.00 92.35 734 LYS C C 1
ATOM 750 O O . LYS C 1 36 ? 17.959 -49.496 16.293 1.00 97.21 734 LYS C O 1
ATOM 752 N N . LEU C 1 37 ? 16.769 -47.670 15.774 1.00 90.32 735 LEU C N 1
ATOM 753 C CA . LEU C 1 37 ? 17.065 -46.998 17.034 1.00 92.59 735 LEU C CA 1
ATOM 754 C C . LEU C 1 37 ? 15.950 -47.206 18.061 1.00 98.24 735 LEU C C 1
ATOM 755 O O . LEU C 1 37 ? 15.988 -46.604 19.128 1.00 102.68 735 LEU C O 1
ATOM 757 N N . LYS C 1 38 ? 14.948 -48.029 17.745 1.00 96.90 736 LYS C N 1
ATOM 758 C CA . LYS C 1 38 ? 13.907 -48.339 18.737 1.00 102.27 736 LYS C CA 1
ATOM 759 C C . LYS C 1 38 ? 14.380 -49.326 19.823 1.00 102.30 736 LYS C C 1
ATOM 760 O O . LYS C 1 38 ? 13.907 -49.280 20.967 1.00 97.12 736 LYS C O 1
ATOM 766 N N . MET C 1 39 ? 15.319 -50.199 19.458 1.00 101.08 737 MET C N 1
ATOM 767 C CA . MET C 1 39 ? 15.943 -51.125 20.405 1.00 98.94 737 MET C CA 1
ATOM 768 C C . MET C 1 39 ? 17.034 -50.441 21.239 1.00 95.41 737 MET C C 1
ATOM 769 O O . MET C 1 39 ? 16.839 -49.349 21.788 1.00 88.01 737 MET C O 1
ATOM 771 N N . GLY D 1 2 ? -0.358 -58.327 -5.166 1.00 80.21 700 GLY D N 1
ATOM 772 C CA . GLY D 1 2 ? -0.380 -57.965 -6.576 1.00 80.57 700 GLY D CA 1
ATOM 773 C C . GLY D 1 2 ? 0.881 -57.237 -7.022 1.00 76.37 700 GLY D C 1
ATOM 774 O O . GLY D 1 2 ? 1.922 -57.329 -6.364 1.00 80.77 700 GLY D O 1
ATOM 775 N N . TRP D 1 3 ? 0.790 -56.509 -8.134 1.00 64.71 701 TRP D N 1
ATOM 776 C CA . TRP D 1 3 ? 1.929 -55.759 -8.660 1.00 68.79 701 TRP D CA 1
ATOM 777 C C . TRP D 1 3 ? 1.599 -54.276 -8.846 1.00 66.35 701 TRP D C 1
ATOM 778 O O . TRP D 1 3 ? 0.466 -53.937 -9.167 1.00 62.37 701 TRP D O 1
ATOM 789 N N . VAL D 1 4 ? 2.582 -53.395 -8.657 1.00 63.68 702 VAL D N 1
ATOM 790 C CA . VAL D 1 4 ? 2.335 -51.968 -8.868 1.00 63.43 702 VAL D CA 1
ATOM 791 C C . VAL D 1 4 ? 2.168 -51.612 -10.357 1.00 52.11 702 VAL D C 1
ATOM 792 O O . VAL D 1 4 ? 3.052 -51.851 -11.178 1.00 50.59 702 VAL D O 1
ATOM 794 N N . SER D 1 5 ? 1.017 -51.031 -10.672 1.00 48.24 703 SER D N 1
ATOM 795 C CA . SER D 1 5 ? 0.683 -50.558 -12.006 1.00 47.75 703 SER D CA 1
ATOM 796 C C . SER D 1 5 ? 1.313 -49.206 -12.352 1.00 51.39 703 SER D C 1
ATOM 797 O O . SER D 1 5 ? 1.644 -48.414 -11.475 1.00 50.82 703 SER D O 1
ATOM 800 N N . GLY D 1 6 ? 1.427 -48.927 -13.645 1.00 50.90 704 GLY D N 1
ATOM 801 C CA . GLY D 1 6 ? 1.917 -47.643 -14.106 1.00 45.20 704 GLY D CA 1
ATOM 802 C C . GLY D 1 6 ? 1.057 -46.451 -13.729 1.00 40.82 704 GLY D C 1
ATOM 803 O O . GLY D 1 6 ? 1.583 -45.393 -13.411 1.00 42.92 704 GLY D O 1
ATOM 804 N N . GLU D 1 7 ? -0.260 -46.598 -13.769 1.00 42.22 705 GLU D N 1
ATOM 805 C CA . GLU D 1 7 ? -1.141 -45.514 -13.318 1.00 51.80 705 GLU D CA 1
ATOM 806 C C . GLU D 1 7 ? -0.943 -45.125 -11.819 1.00 51.10 705 GLU D C 1
ATOM 807 O O . GLU D 1 7 ? -0.901 -43.930 -11.456 1.00 48.54 705 GLU D O 1
ATOM 813 N N . GLU D 1 8 ? -0.818 -46.125 -10.948 1.00 47.83 706 GLU D N 1
ATOM 814 C CA . GLU D 1 8 ? -0.621 -45.830 -9.529 1.00 52.19 706 GLU D CA 1
ATOM 815 C C . GLU D 1 8 ? 0.648 -44.999 -9.349 1.00 49.00 706 GLU D C 1
ATOM 816 O O . GLU D 1 8 ? 0.609 -43.850 -8.863 1.00 49.44 706 GLU D O 1
ATOM 822 N N . PHE D 1 9 ? 1.756 -45.586 -9.795 1.00 46.30 707 PHE D N 1
ATOM 823 C CA . PHE D 1 9 ? 3.065 -44.959 -9.782 1.00 41.36 707 PHE D CA 1
ATOM 824 C C . PHE D 1 9 ? 3.043 -43.551 -10.352 1.00 42.82 707 PHE D C 1
ATOM 825 O O . PHE D 1 9 ? 3.630 -42.647 -9.774 1.00 42.51 707 PHE D O 1
ATOM 833 N N . TYR D 1 10 ? 2.362 -43.364 -11.476 1.00 41.31 708 TYR D N 1
ATOM 834 C CA . TYR D 1 10 ? 2.261 -42.039 -12.091 1.00 41.02 708 TYR D CA 1
ATOM 835 C C . TYR D 1 10 ? 1.629 -41.047 -11.129 1.00 39.79 708 TYR D C 1
ATOM 83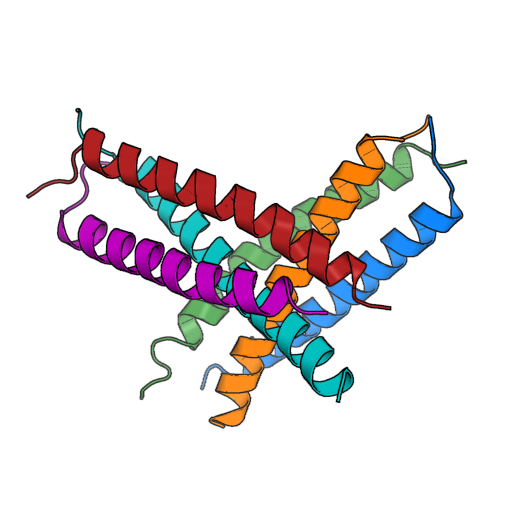6 O O . TYR D 1 10 ? 2.120 -39.921 -10.964 1.00 38.00 708 TYR D O 1
ATOM 845 N N . MET D 1 11 ? 0.523 -41.463 -10.513 1.00 42.76 709 MET D N 1
ATOM 846 C CA . MET D 1 11 ? -0.181 -40.605 -9.541 1.00 49.32 709 MET D CA 1
ATOM 847 C C . MET D 1 11 ? 0.738 -40.166 -8.408 1.00 41.90 709 MET D C 1
ATOM 848 O O . MET D 1 11 ? 0.873 -38.971 -8.093 1.00 39.69 709 MET D O 1
ATOM 853 N N . LEU D 1 12 ? 1.386 -41.159 -7.822 1.00 36.61 710 LEU D N 1
ATOM 854 C CA . LEU D 1 12 ? 2.410 -40.912 -6.841 1.00 37.75 710 LEU D CA 1
ATOM 855 C C . LEU D 1 12 ? 3.460 -39.905 -7.310 1.00 42.80 710 LEU D C 1
ATOM 856 O O . LEU D 1 12 ? 3.786 -38.967 -6.597 1.00 48.55 710 LEU D O 1
ATOM 861 N N . THR D 1 13 ? 4.010 -40.086 -8.500 1.00 40.67 711 THR D N 1
ATOM 862 C CA . THR D 1 13 ? 5.038 -39.161 -8.955 1.00 42.38 711 THR D CA 1
ATOM 863 C C . THR D 1 13 ? 4.508 -37.741 -9.178 1.00 42.05 711 THR D C 1
ATOM 864 O O . THR D 1 13 ? 5.248 -36.783 -9.012 1.00 44.15 711 THR D O 1
ATOM 868 N N . ARG D 1 14 ? 3.243 -37.594 -9.553 1.00 41.39 712 ARG D N 1
ATOM 869 C CA . ARG D 1 14 ? 2.629 -36.262 -9.566 1.00 42.72 712 ARG D CA 1
ATOM 870 C C . ARG D 1 14 ? 2.561 -35.648 -8.149 1.00 45.89 712 ARG D C 1
ATOM 871 O O . ARG D 1 14 ? 2.911 -34.475 -7.942 1.00 47.78 712 ARG D O 1
ATOM 879 N N . ARG D 1 15 ? 2.098 -36.422 -7.173 1.00 36.18 713 ARG D N 1
ATOM 880 C CA . ARG D 1 15 ? 2.102 -35.907 -5.803 1.00 41.65 713 ARG D CA 1
ATOM 881 C C . ARG D 1 15 ? 3.508 -35.461 -5.343 1.00 41.38 713 ARG D C 1
ATOM 882 O O . ARG D 1 15 ? 3.674 -34.380 -4.760 1.00 41.77 713 ARG D O 1
ATOM 890 N N . VAL D 1 16 ? 4.515 -36.297 -5.594 1.00 40.37 714 VAL D N 1
ATOM 891 C CA . VAL D 1 16 ? 5.907 -35.929 -5.308 1.00 44.28 714 VAL D CA 1
ATOM 892 C C . VAL D 1 16 ? 6.417 -34.679 -6.046 1.00 44.16 714 VAL D C 1
ATOM 893 O O . VAL D 1 16 ? 7.079 -33.842 -5.453 1.00 44.38 714 VAL D O 1
ATOM 897 N N . LEU D 1 17 ? 6.121 -34.583 -7.337 1.00 41.71 715 LEU D N 1
ATOM 898 C CA . LEU D 1 17 ? 6.322 -33.371 -8.107 1.00 39.88 715 LEU D CA 1
ATOM 899 C C . LEU D 1 17 ? 5.780 -32.126 -7.394 1.00 45.02 715 LEU D C 1
ATOM 900 O O . LEU D 1 17 ? 6.487 -31.105 -7.223 1.00 48.84 715 LEU D O 1
ATOM 905 N N . GLN D 1 18 ? 4.532 -32.214 -6.947 1.00 42.52 716 GLN D N 1
ATOM 906 C CA . GLN D 1 18 ? 3.910 -31.074 -6.287 1.00 42.81 716 GLN D CA 1
ATOM 907 C C . GLN D 1 18 ? 4.562 -30.755 -4.939 1.00 47.68 716 GLN D C 1
ATOM 908 O O . GLN D 1 18 ? 4.706 -29.589 -4.564 1.00 44.94 716 GLN D O 1
ATOM 914 N N . LEU D 1 19 ? 4.961 -31.797 -4.219 1.00 41.40 717 LEU D N 1
ATOM 915 C CA . LEU D 1 19 ? 5.600 -31.607 -2.937 1.00 41.56 717 LEU D CA 1
ATOM 916 C C . LEU D 1 19 ? 6.892 -30.854 -3.178 1.00 45.02 717 LEU D C 1
ATOM 917 O O . LEU D 1 19 ? 7.202 -29.909 -2.472 1.00 46.27 717 LEU D O 1
ATOM 922 N N . GLU D 1 20 ? 7.648 -31.264 -4.188 1.00 44.43 718 GLU D N 1
ATOM 923 C CA . GLU D 1 20 ? 8.940 -30.632 -4.442 1.00 48.00 718 GLU D CA 1
ATOM 924 C C . GLU D 1 20 ? 8.787 -29.157 -4.751 1.00 46.54 718 GLU D C 1
ATOM 925 O O . GLU D 1 20 ? 9.541 -28.331 -4.257 1.00 45.47 718 GLU D O 1
ATOM 931 N N . THR D 1 21 ? 7.791 -28.839 -5.570 1.00 46.58 719 THR D N 1
ATOM 932 C CA . THR D 1 21 ? 7.479 -27.448 -5.884 1.00 47.64 719 THR D CA 1
ATOM 933 C C . THR D 1 21 ? 7.087 -26.569 -4.670 1.00 51.04 719 THR D C 1
ATOM 934 O O . THR D 1 21 ? 7.632 -25.452 -4.460 1.00 60.34 719 THR D O 1
ATOM 938 N N . VAL D 1 22 ? 6.146 -27.060 -3.869 1.00 47.14 720 VAL D N 1
ATOM 939 C CA . VAL D 1 22 ? 5.721 -26.307 -2.700 1.00 46.76 720 VAL D CA 1
ATOM 940 C C . VAL D 1 22 ? 6.906 -26.137 -1.758 1.00 49.24 720 VAL D C 1
ATOM 941 O O . VAL D 1 22 ? 7.207 -25.038 -1.309 1.00 53.09 720 VAL D O 1
ATOM 945 N N . LEU D 1 23 ? 7.596 -27.230 -1.493 1.00 49.97 721 LEU D N 1
ATOM 946 C CA . LEU D 1 23 ? 8.787 -27.230 -0.658 1.00 48.49 721 LEU D CA 1
ATOM 947 C C . LEU D 1 23 ? 9.819 -26.195 -1.102 1.00 49.74 721 LEU D C 1
ATOM 948 O O . LEU D 1 23 ? 10.351 -25.451 -0.293 1.00 45.41 721 LEU D O 1
ATOM 953 N N . GLU D 1 24 ? 10.097 -26.152 -2.398 1.00 51.12 722 GLU D N 1
ATOM 954 C CA . GLU D 1 24 ? 11.063 -25.197 -2.941 1.00 52.21 722 GLU D CA 1
ATOM 955 C C . GLU D 1 24 ? 10.648 -23.791 -2.520 1.00 52.85 722 GLU D C 1
ATOM 956 O O . GLU D 1 24 ? 11.449 -23.030 -1.936 1.00 59.35 722 GLU D O 1
ATOM 962 N N . GLY D 1 25 ? 9.384 -23.452 -2.774 1.00 52.91 723 GLY D N 1
ATOM 963 C CA . GLY D 1 25 ? 8.867 -22.185 -2.267 1.00 51.62 723 GLY D CA 1
ATOM 964 C C . GLY D 1 25 ? 9.029 -21.975 -0.750 1.00 59.55 723 GLY D C 1
ATOM 965 O O . GLY D 1 25 ? 9.435 -20.899 -0.288 1.00 58.49 723 GLY D O 1
ATOM 966 N N . VAL D 1 26 ? 8.712 -22.997 0.038 1.00 48.24 724 VAL D N 1
ATOM 967 C CA . VAL D 1 26 ? 8.795 -22.874 1.483 1.00 50.73 724 VAL D CA 1
ATOM 968 C C . VAL D 1 26 ? 10.216 -22.559 1.960 1.00 54.56 724 VAL D C 1
ATOM 969 O O . VAL D 1 26 ? 10.425 -21.589 2.681 1.00 57.51 724 VAL D O 1
ATOM 973 N N . VAL D 1 27 ? 11.198 -23.364 1.556 1.00 59.11 725 VAL D N 1
ATOM 974 C CA . VAL D 1 27 ? 12.567 -23.128 2.014 1.00 57.44 725 VAL D CA 1
ATOM 975 C C . VAL D 1 27 ?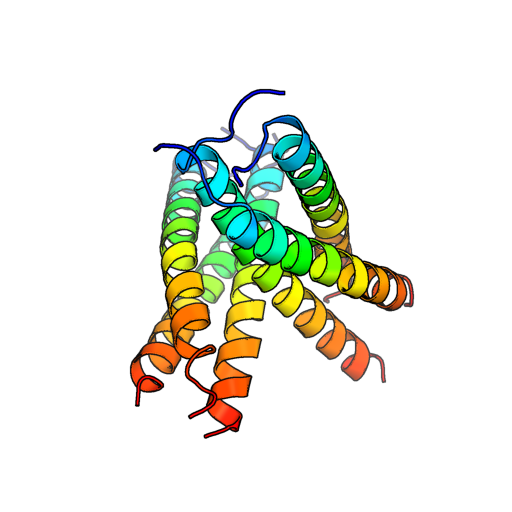 13.059 -21.780 1.529 1.00 55.73 725 VAL D C 1
ATOM 976 O O . VAL D 1 27 ? 13.825 -21.109 2.224 1.00 59.02 725 VAL D O 1
ATOM 980 N N . SER D 1 28 ? 12.626 -21.354 0.352 1.00 49.22 726 SER D N 1
ATOM 981 C CA . SER D 1 28 ? 13.076 -20.027 -0.023 1.00 56.41 726 SER D CA 1
ATOM 982 C C . SER D 1 28 ? 12.427 -18.947 0.865 1.00 60.98 726 SER D C 1
ATOM 983 O O . SER D 1 28 ? 13.086 -17.991 1.266 1.00 60.85 726 SER D O 1
ATOM 986 N N . GLN D 1 29 ? 11.151 -19.111 1.201 1.00 60.82 727 GLN D N 1
ATOM 987 C CA . GLN D 1 29 ? 10.504 -18.182 2.125 1.00 57.28 727 GLN D CA 1
ATOM 988 C C . GLN D 1 29 ? 11.201 -18.119 3.494 1.00 63.28 727 GLN D C 1
ATOM 989 O O . GLN D 1 29 ? 11.490 -17.017 3.989 1.00 63.36 727 GLN D O 1
ATOM 995 N N . ILE D 1 30 ? 11.482 -19.268 4.117 1.00 59.82 728 ILE D N 1
ATOM 996 C CA . ILE D 1 30 ? 12.134 -19.207 5.434 1.00 63.60 728 ILE D CA 1
ATOM 997 C C . ILE D 1 30 ? 13.560 -18.705 5.345 1.00 65.46 728 ILE D C 1
ATOM 998 O O . ILE D 1 30 ? 14.044 -18.024 6.241 1.00 68.58 728 ILE D O 1
ATOM 1003 N N . ASP D 1 31 ? 14.248 -19.036 4.267 1.00 67.34 729 ASP D N 1
ATOM 1004 C CA . ASP D 1 31 ? 15.573 -18.483 4.125 1.00 66.86 729 ASP D CA 1
ATOM 1005 C C . ASP D 1 31 ? 15.503 -16.958 4.027 1.00 68.42 729 ASP D C 1
ATOM 1006 O O . ASP D 1 31 ? 16.310 -16.260 4.641 1.00 71.48 729 ASP D O 1
ATOM 1011 N N . ALA D 1 32 ? 14.538 -16.442 3.268 1.00 65.70 730 ALA D N 1
ATOM 1012 C CA . ALA D 1 32 ? 14.334 -14.994 3.209 1.00 66.51 730 ALA D CA 1
ATOM 1013 C C . ALA D 1 32 ? 14.099 -14.445 4.620 1.00 73.21 730 ALA D C 1
ATOM 1014 O O . ALA D 1 32 ? 14.652 -13.408 5.009 1.00 73.63 730 ALA D O 1
ATOM 1016 N N . VAL D 1 33 ? 13.292 -15.140 5.405 1.00 69.54 731 VAL D N 1
ATOM 1017 C CA . VAL D 1 33 ? 13.182 -14.729 6.793 1.00 75.71 731 VAL D CA 1
ATOM 1018 C C . VAL D 1 33 ? 14.565 -14.574 7.460 1.00 83.01 731 VAL D C 1
ATOM 1019 O O . VAL D 1 33 ? 14.937 -13.462 7.848 1.00 90.76 731 VAL D O 1
ATOM 1023 N N . GLY D 1 34 ? 15.335 -15.659 7.559 1.00 81.24 732 GLY D N 1
ATOM 1024 C CA . GLY D 1 34 ? 16.527 -15.671 8.402 1.00 77.97 732 GLY D CA 1
ATOM 1025 C C . GLY D 1 34 ? 17.509 -14.533 8.156 1.00 85.12 732 GLY D C 1
ATOM 1026 O O . GLY D 1 34 ? 18.041 -14.357 7.053 1.00 80.42 732 GLY D O 1
ATOM 1027 N N . SER D 1 35 ? 17.763 -13.771 9.220 1.00 90.49 733 SER D N 1
ATOM 1028 C CA . SER D 1 35 ? 18.556 -12.544 9.164 1.00 92.21 733 SER D CA 1
ATOM 1029 C C . SER D 1 35 ? 18.762 -11.998 10.578 1.00 88.76 733 SER D C 1
ATOM 1030 O O . SER D 1 35 ? 18.618 -12.731 11.558 1.00 77.71 733 SER D O 1
ATOM 1033 N N . GLY E 1 1 ? 15.191 -54.791 -11.544 1.00 81.17 699 GLY E N 1
ATOM 1034 C CA . GLY E 1 1 ? 14.562 -53.968 -12.561 1.00 73.62 699 GLY E CA 1
ATOM 1035 C C . GLY E 1 1 ? 13.248 -54.543 -13.079 1.00 80.87 699 GLY E C 1
ATOM 1036 O O . GLY E 1 1 ? 12.849 -54.255 -14.212 1.00 76.85 699 GLY E O 1
ATOM 1037 N N . GLY E 1 2 ? 12.572 -55.353 -12.259 1.00 72.04 700 GLY E N 1
ATOM 1038 C CA . GLY E 1 2 ? 11.278 -55.914 -12.629 1.00 67.80 700 GLY E CA 1
ATOM 1039 C C . GLY E 1 2 ? 10.092 -55.284 -11.904 1.00 67.89 700 GLY E C 1
ATOM 1040 O O . GLY E 1 2 ? 10.164 -54.134 -11.468 1.00 69.25 700 GLY E O 1
ATOM 1041 N N . TRP E 1 3 ? 8.995 -56.030 -11.774 1.00 60.18 701 TRP E N 1
ATOM 1042 C CA . TRP E 1 3 ? 7.793 -55.496 -11.141 1.00 61.71 701 TRP E CA 1
ATOM 1043 C C . TRP E 1 3 ? 7.997 -55.372 -9.647 1.00 61.71 701 TRP E C 1
ATOM 1044 O O . TRP E 1 3 ? 8.819 -56.068 -9.068 1.00 66.62 701 TRP E O 1
ATOM 1055 N N . VAL E 1 4 ? 7.243 -54.470 -9.035 1.00 61.47 702 VAL E N 1
ATOM 1056 C CA . VAL E 1 4 ? 7.317 -54.248 -7.606 1.00 61.51 702 VAL E CA 1
ATOM 1057 C C . VAL E 1 4 ? 5.967 -54.568 -6.977 1.00 61.67 702 VAL E C 1
ATOM 1058 O O . VAL E 1 4 ? 4.914 -54.314 -7.576 1.00 58.29 702 VAL E O 1
ATOM 1062 N N . SER E 1 5 ? 6.003 -55.121 -5.768 1.00 62.82 703 SER E N 1
ATOM 1063 C CA . SER E 1 5 ? 4.788 -55.548 -5.089 1.00 65.48 703 SER E CA 1
ATOM 1064 C C . SER E 1 5 ? 3.977 -54.370 -4.574 1.00 64.78 703 SER E C 1
ATOM 1065 O O . SER E 1 5 ? 4.499 -53.269 -4.416 1.00 69.00 703 SER E O 1
ATOM 1068 N N . GLY E 1 6 ? 2.696 -54.612 -4.323 1.00 66.85 704 GLY E N 1
ATOM 1069 C CA . GLY E 1 6 ? 1.776 -53.579 -3.885 1.00 58.05 704 GLY E CA 1
ATOM 1070 C C . GLY E 1 6 ? 2.070 -53.055 -2.500 1.00 64.86 704 GLY E C 1
ATOM 1071 O O . GLY E 1 6 ? 1.733 -51.919 -2.189 1.00 66.06 704 GLY E O 1
ATOM 1072 N N . GLU E 1 7 ? 2.707 -53.872 -1.665 1.00 70.32 705 GLU E N 1
ATOM 1073 C CA . GLU E 1 7 ? 3.040 -53.447 -0.305 1.00 72.15 705 GLU E CA 1
ATOM 1074 C C . GLU E 1 7 ? 4.071 -52.311 -0.325 1.00 66.76 705 GLU E C 1
ATOM 1075 O O . GLU E 1 7 ? 3.993 -51.375 0.486 1.00 63.08 705 GLU E O 1
ATOM 1081 N N . GLU E 1 8 ? 5.017 -52.398 -1.263 1.00 65.51 706 GLU E N 1
ATOM 1082 C CA . GLU E 1 8 ? 5.977 -51.323 -1.545 1.00 65.35 706 GLU E CA 1
ATOM 1083 C C . GLU E 1 8 ? 5.262 -50.026 -1.873 1.00 60.85 706 GLU E C 1
ATOM 1084 O O . GLU E 1 8 ? 5.564 -48.952 -1.327 1.00 58.85 706 GLU E O 1
ATOM 1090 N N . PHE E 1 9 ? 4.310 -50.148 -2.784 1.00 55.14 707 PHE E N 1
ATOM 1091 C CA . PHE E 1 9 ? 3.512 -49.022 -3.194 1.00 56.60 707 PHE E CA 1
ATOM 1092 C C . PHE E 1 9 ? 2.676 -48.400 -2.039 1.00 57.12 707 PHE E C 1
ATOM 1093 O O . PHE E 1 9 ? 2.661 -47.173 -1.875 1.00 51.54 707 PHE E O 1
ATOM 1101 N N . TYR E 1 10 ? 1.989 -49.230 -1.249 1.00 58.16 708 TYR E N 1
ATOM 1102 C CA . TYR E 1 10 ? 1.289 -48.756 -0.045 1.00 57.28 708 TYR E CA 1
ATOM 1103 C C . TYR E 1 10 ? 2.236 -47.997 0.895 1.00 52.88 708 TYR E C 1
ATOM 1104 O O . TYR E 1 10 ? 1.955 -46.866 1.291 1.00 46.61 708 TYR E O 1
ATOM 1106 N N . MET E 1 11 ? 3.352 -48.632 1.238 1.00 50.97 709 MET E N 1
ATOM 1107 C CA . MET E 1 11 ? 4.338 -48.031 2.127 1.00 58.48 709 MET E CA 1
ATOM 1108 C C . MET E 1 11 ? 4.787 -46.664 1.621 1.00 57.72 709 MET E C 1
ATOM 1109 O O . MET E 1 11 ? 4.891 -45.711 2.392 1.00 56.72 709 MET E O 1
ATOM 1114 N N . LEU E 1 12 ? 5.054 -46.575 0.322 1.00 52.83 710 LEU E N 1
ATOM 1115 C CA . LEU E 1 12 ? 5.493 -45.323 -0.280 1.00 46.27 710 LEU E CA 1
ATOM 1116 C C . LEU E 1 12 ? 4.380 -44.283 -0.255 1.00 44.43 710 LEU E C 1
ATOM 1117 O O . LEU E 1 12 ? 4.605 -43.130 0.107 1.00 44.19 710 LEU E O 1
ATOM 1122 N N . THR E 1 13 ? 3.179 -44.697 -0.641 1.00 46.24 711 THR E N 1
ATOM 1123 C CA . THR E 1 13 ? 2.028 -43.804 -0.623 1.00 50.36 711 THR E CA 1
ATOM 1124 C C . THR E 1 13 ? 1.821 -43.253 0.781 1.00 45.58 711 THR E C 1
ATOM 1125 O O . THR E 1 13 ? 1.540 -42.069 0.960 1.00 43.13 711 THR E O 1
ATOM 1129 N N . ARG E 1 14 ? 1.966 -44.123 1.775 1.00 44.79 712 ARG E N 1
ATOM 1130 C CA . ARG E 1 14 ? 1.860 -43.720 3.170 1.00 45.27 712 ARG E CA 1
ATOM 1131 C C . ARG E 1 14 ? 2.836 -42.587 3.450 1.00 48.44 712 ARG E C 1
ATOM 1132 O O . ARG E 1 14 ? 2.451 -41.523 3.934 1.00 45.40 712 ARG E O 1
ATOM 1140 N N . ARG E 1 15 ? 4.105 -42.824 3.135 1.00 47.28 713 ARG E N 1
ATOM 1141 C CA . ARG E 1 15 ? 5.141 -41.805 3.279 1.00 44.55 713 ARG E CA 1
ATOM 1142 C C . ARG E 1 15 ? 4.777 -40.456 2.617 1.00 42.36 713 ARG E C 1
ATOM 1143 O O . ARG E 1 15 ? 4.898 -39.396 3.236 1.00 44.13 713 ARG E O 1
ATOM 1151 N N . VAL E 1 16 ? 4.289 -40.491 1.383 1.00 41.10 714 VAL E N 1
ATOM 1152 C CA . VAL E 1 16 ? 4.020 -39.248 0.649 1.00 41.26 714 VAL E CA 1
ATOM 1153 C C . VAL E 1 16 ? 2.824 -38.461 1.189 1.00 44.15 714 VAL E C 1
ATOM 1154 O O . VAL E 1 16 ? 2.820 -37.226 1.200 1.00 46.90 714 VAL E O 1
ATOM 1158 N N . LEU E 1 17 ? 1.797 -39.176 1.628 1.00 46.67 715 LEU E N 1
ATOM 1159 C CA . LEU E 1 17 ? 0.651 -38.535 2.254 1.00 45.98 715 LEU E CA 1
ATOM 1160 C C . LEU E 1 17 ? 1.078 -37.889 3.559 1.00 45.50 715 LEU E C 1
ATOM 1161 O O . LEU E 1 17 ? 0.726 -36.749 3.840 1.00 45.35 715 LEU E O 1
ATOM 1166 N N . GLN E 1 18 ? 1.848 -38.629 4.350 1.00 46.49 716 GLN E N 1
ATOM 1167 C CA . GLN E 1 18 ? 2.420 -38.077 5.579 1.00 53.41 716 GLN E CA 1
ATOM 1168 C C . GLN E 1 18 ? 3.129 -36.760 5.278 1.00 50.25 716 GLN E C 1
ATOM 1169 O O . GLN E 1 18 ? 2.890 -35.730 5.936 1.00 52.14 716 GLN E O 1
ATOM 1175 N N . LEU E 1 19 ? 4.000 -36.803 4.273 1.00 47.80 717 LEU E N 1
ATOM 1176 C CA . LEU E 1 19 ? 4.704 -35.613 3.839 1.00 47.67 717 LEU E CA 1
ATOM 1177 C C . LEU E 1 19 ? 3.734 -34.480 3.551 1.00 52.49 717 LEU E C 1
ATOM 1178 O O . LEU E 1 19 ? 3.929 -33.366 4.031 1.00 52.68 717 LEU E O 1
ATOM 1183 N N . GLU E 1 20 ? 2.683 -34.760 2.782 1.00 49.54 718 GLU E N 1
ATOM 1184 C CA . GLU E 1 20 ? 1.721 -33.717 2.425 1.00 50.80 718 GLU E CA 1
ATOM 1185 C C . GLU E 1 20 ? 1.028 -33.091 3.626 1.00 45.92 718 GLU E C 1
ATOM 1186 O O . GLU E 1 20 ? 0.893 -31.871 3.715 1.00 45.98 718 GLU E O 1
ATOM 1192 N N . THR E 1 21 ? 0.571 -33.948 4.528 1.00 43.73 719 THR E N 1
ATOM 1193 C CA . THR E 1 21 ? -0.082 -33.530 5.756 1.00 49.22 719 THR E CA 1
ATOM 1194 C C . THR E 1 21 ? 0.798 -32.554 6.541 1.00 52.26 719 THR E C 1
ATOM 1195 O O . THR E 1 21 ? 0.402 -31.395 6.863 1.00 57.44 719 THR E O 1
ATOM 1199 N N . VAL E 1 22 ? 2.011 -33.017 6.827 1.00 49.63 720 VAL E N 1
ATOM 1200 C CA . VAL E 1 22 ? 2.948 -32.199 7.574 1.00 48.90 720 VAL E CA 1
ATOM 1201 C C . VAL E 1 22 ? 3.234 -30.899 6.835 1.00 48.83 720 VAL E C 1
ATOM 1202 O O . VAL E 1 22 ? 3.175 -29.821 7.409 1.00 51.71 720 VAL E O 1
ATOM 1206 N N . LEU E 1 23 ? 3.515 -31.001 5.547 1.00 51.85 721 LEU E N 1
ATOM 1207 C CA . LEU E 1 23 ? 3.851 -29.834 4.758 1.00 50.10 721 LEU E CA 1
ATOM 1208 C C . LEU E 1 23 ? 2.764 -28.779 4.812 1.00 52.19 721 LEU E C 1
ATOM 1209 O O . LEU E 1 23 ? 3.051 -27.586 4.790 1.00 50.48 721 LEU E O 1
ATOM 1214 N N . GLU E 1 24 ? 1.511 -29.219 4.859 1.00 55.12 722 GLU E N 1
ATOM 1215 C CA . GLU E 1 24 ? 0.395 -28.273 4.895 1.00 59.48 722 GLU E CA 1
ATOM 1216 C C . GLU E 1 24 ? 0.435 -27.526 6.212 1.00 57.77 722 GLU E C 1
ATOM 1217 O O . GLU E 1 24 ? 0.229 -26.294 6.276 1.00 55.69 722 GLU E O 1
ATOM 1223 N N . GLY E 1 25 ? 0.720 -28.289 7.265 1.00 56.49 723 GLY E N 1
ATOM 1224 C CA . GLY E 1 25 ? 0.978 -27.669 8.553 1.00 56.95 723 GLY E CA 1
ATOM 1225 C C . GLY E 1 25 ? 2.054 -26.594 8.489 1.00 60.60 723 GLY E C 1
ATOM 1226 O O . GLY E 1 25 ? 1.865 -25.470 8.974 1.00 58.31 723 GLY E O 1
ATOM 1227 N N . VAL E 1 26 ? 3.183 -26.950 7.872 1.00 62.20 724 VAL E N 1
ATOM 1228 C CA . VAL E 1 26 ? 4.352 -26.080 7.755 1.00 55.97 724 VAL E CA 1
ATOM 1229 C C . VAL E 1 26 ? 4.050 -24.830 6.964 1.00 57.52 724 VAL E C 1
ATOM 1230 O O . VAL E 1 26 ? 4.487 -23.752 7.323 1.00 57.53 724 VAL E O 1
ATOM 1234 N N . VAL E 1 27 ? 3.308 -24.987 5.876 1.00 62.09 725 VAL E N 1
ATOM 1235 C CA . VAL E 1 27 ? 2.866 -23.857 5.077 1.00 64.28 725 VAL E CA 1
ATOM 1236 C C . VAL E 1 27 ? 2.096 -22.902 5.968 1.00 69.53 725 VAL E C 1
ATOM 1237 O O . VAL E 1 27 ? 2.373 -21.703 5.977 1.00 72.02 725 VAL E O 1
ATOM 1241 N N . SER E 1 28 ? 1.144 -23.441 6.731 1.00 67.05 726 SER E N 1
ATOM 1242 C CA . SER E 1 28 ? 0.413 -22.625 7.705 1.00 71.00 726 SER E CA 1
ATOM 1243 C C . SER E 1 28 ? 1.337 -21.876 8.691 1.00 72.34 726 SER E C 1
ATOM 1244 O O . SER E 1 28 ? 1.206 -20.665 8.892 1.00 68.20 726 SER E O 1
ATOM 1247 N N . GLN E 1 29 ? 2.269 -22.604 9.297 1.00 70.92 727 GLN E N 1
ATOM 1248 C CA . GLN E 1 29 ? 3.176 -22.030 10.289 1.00 70.98 727 GLN E CA 1
ATOM 1249 C C . GLN E 1 29 ? 4.169 -21.044 9.676 1.00 78.87 727 GLN E C 1
ATOM 1250 O O . GLN E 1 29 ? 4.741 -20.195 10.366 1.00 81.89 727 GLN E O 1
ATOM 1252 N N . ILE E 1 30 ? 4.381 -21.174 8.376 1.00 73.67 728 ILE E N 1
ATOM 1253 C CA . ILE E 1 30 ? 5.322 -20.333 7.659 1.00 75.97 728 ILE E CA 1
ATOM 1254 C C . ILE E 1 30 ? 4.652 -19.004 7.326 1.00 82.56 728 ILE E C 1
ATOM 1255 O O . ILE E 1 30 ? 5.247 -17.940 7.488 1.00 82.05 728 ILE E O 1
ATOM 1260 N N . ASP E 1 31 ? 3.397 -19.088 6.886 1.00 83.14 729 ASP E N 1
ATOM 1261 C CA . ASP E 1 31 ? 2.638 -17.931 6.429 1.00 85.34 729 ASP E CA 1
ATOM 1262 C C . ASP E 1 31 ? 2.371 -16.940 7.562 1.00 92.38 729 ASP E C 1
ATOM 1263 O O . ASP E 1 31 ? 1.813 -15.861 7.344 1.00 98.70 729 ASP E O 1
ATOM 1268 N N . ALA E 1 32 ? 2.760 -17.307 8.777 1.00 86.92 730 ALA E N 1
ATOM 1269 C CA . ALA E 1 32 ? 2.562 -16.415 9.907 1.00 88.56 730 ALA E CA 1
ATOM 1270 C C . ALA E 1 32 ? 3.862 -15.732 10.351 1.00 90.69 730 ALA E C 1
ATOM 1271 O O . ALA E 1 32 ? 4.735 -16.360 10.956 1.00 88.57 730 ALA E O 1
ATOM 1273 N N . VAL E 1 33 ? 3.959 -14.432 10.068 1.00 97.55 731 VAL E N 1
ATOM 1274 C CA . VAL E 1 33 ? 5.089 -13.589 10.493 1.00 102.33 731 VAL E CA 1
ATOM 1275 C C . VAL E 1 33 ? 4.787 -12.084 10.343 1.00 97.21 731 VAL E C 1
ATOM 1276 O O . VAL E 1 33 ? 4.893 -11.306 11.301 1.00 81.36 731 VAL E O 1
ATOM 1280 N N . GLY F 1 1 ? -1.865 -48.502 -15.920 1.00 47.51 699 GLY F N 1
ATOM 1281 C CA . GLY F 1 1 ? -1.240 -48.370 -17.229 1.00 53.65 699 GLY F CA 1
ATOM 1282 C C . GLY F 1 1 ? -0.404 -49.605 -17.531 1.00 67.40 699 GLY F C 1
ATOM 1283 O O . GLY F 1 1 ? -0.944 -50.642 -17.945 1.00 74.98 699 GLY F O 1
ATOM 1284 N N . GLY F 1 2 ? 0.903 -49.504 -17.318 1.00 45.13 700 GLY F N 1
ATOM 1285 C CA . GLY F 1 2 ? 1.795 -50.625 -17.547 1.00 50.27 700 GLY F CA 1
ATOM 1286 C C . GLY F 1 2 ? 2.196 -51.310 -16.255 1.00 58.21 700 GLY F C 1
ATOM 1287 O O . GLY F 1 2 ? 1.348 -51.642 -15.428 1.00 54.18 700 GLY F O 1
ATOM 1288 N N . TRP F 1 3 ? 3.496 -51.519 -16.084 1.00 57.56 701 TRP F N 1
ATOM 1289 C CA . TRP F 1 3 ? 4.023 -52.145 -14.878 1.00 54.83 701 TRP F CA 1
ATOM 1290 C C . TRP F 1 3 ? 5.305 -51.454 -14.438 1.00 56.84 701 TRP F C 1
ATOM 1291 O O . TRP F 1 3 ? 6.366 -51.667 -15.021 1.00 70.96 701 TRP F O 1
ATOM 1302 N N . VAL F 1 4 ? 5.202 -50.623 -13.406 1.00 57.38 702 VAL F N 1
ATOM 1303 C CA . VAL F 1 4 ? 6.360 -49.905 -12.893 1.00 61.31 702 VAL F CA 1
ATOM 1304 C C . VAL F 1 4 ? 7.505 -50.863 -12.590 1.00 58.60 702 VAL F C 1
ATOM 1305 O O . VAL F 1 4 ? 7.312 -51.891 -11.945 1.00 56.69 702 VAL F O 1
ATOM 1309 N N . SER F 1 5 ? 8.699 -50.518 -13.062 1.00 56.69 703 SER F N 1
ATOM 1310 C CA . SER F 1 5 ? 9.882 -51.334 -12.822 1.00 60.31 703 SER F CA 1
ATOM 1311 C C . SER F 1 5 ? 10.593 -50.877 -11.555 1.00 58.83 703 SER F C 1
ATOM 1312 O O . SER F 1 5 ? 10.422 -49.742 -11.115 1.00 60.98 703 SER F O 1
ATOM 1314 N N . GLY F 1 6 ? 11.388 -51.765 -10.968 1.00 63.39 704 GLY F N 1
ATOM 1315 C CA . GLY F 1 6 ? 12.101 -51.441 -9.745 1.00 61.96 704 GLY F CA 1
ATOM 1316 C C . GLY F 1 6 ? 13.027 -50.225 -9.838 1.00 66.50 704 GLY F C 1
ATOM 1317 O O . GLY F 1 6 ? 13.274 -49.554 -8.837 1.00 64.34 704 GLY F O 1
ATOM 1318 N N . GLU F 1 7 ? 13.537 -49.917 -11.031 1.00 64.96 705 GLU F N 1
ATOM 1319 C CA . GLU F 1 7 ? 14.447 -48.782 -11.169 1.00 60.64 705 GLU F CA 1
ATOM 1320 C C . GLU F 1 7 ? 13.745 -47.444 -10.922 1.00 65.80 705 GLU F C 1
ATOM 1321 O O . GLU F 1 7 ? 14.134 -46.700 -10.008 1.00 69.18 705 GLU F O 1
ATOM 1323 N N . GLU F 1 8 ? 12.705 -47.163 -11.716 1.00 62.06 706 GLU F N 1
ATOM 1324 C CA . GLU F 1 8 ? 11.903 -45.948 -11.581 1.00 55.94 706 GLU F CA 1
ATOM 1325 C C . GLU F 1 8 ? 11.394 -45.807 -10.146 1.00 58.32 706 GLU F C 1
ATOM 1326 O O . GLU F 1 8 ? 11.416 -44.725 -9.548 1.00 61.31 706 GLU F O 1
ATOM 1332 N N . PHE F 1 9 ? 10.933 -46.917 -9.593 1.00 55.81 707 PHE F N 1
ATOM 1333 C CA . PHE F 1 9 ? 10.391 -46.899 -8.252 1.00 59.56 707 PHE F CA 1
ATOM 1334 C C . PHE F 1 9 ? 11.482 -46.528 -7.254 1.00 58.58 707 PHE F C 1
ATOM 1335 O O . PHE F 1 9 ? 11.255 -45.693 -6.386 1.00 57.26 707 PHE F O 1
ATOM 1343 N N . TYR F 1 10 ? 12.662 -47.128 -7.381 1.00 58.32 708 TYR F N 1
ATOM 1344 C CA . TYR F 1 10 ? 13.735 -46.853 -6.432 1.00 5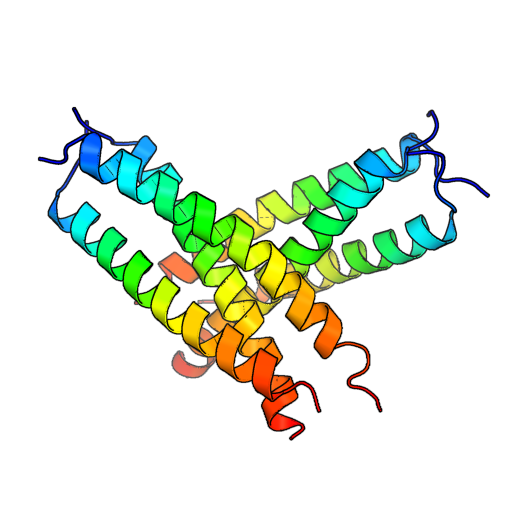9.38 708 TYR F CA 1
ATOM 1345 C C . TYR F 1 10 ? 14.163 -45.398 -6.504 1.00 56.39 708 TYR F C 1
ATOM 1346 O O . TYR F 1 10 ? 14.437 -44.780 -5.481 1.00 58.53 708 TYR F O 1
ATOM 1355 N N . MET F 1 11 ? 14.214 -44.839 -7.702 1.00 51.26 709 MET F N 1
ATOM 1356 C CA . MET F 1 11 ? 14.603 -43.443 -7.791 1.00 58.40 709 MET F CA 1
ATOM 1357 C C . MET F 1 11 ? 13.566 -42.591 -7.083 1.00 55.19 709 MET F C 1
ATOM 1358 O O . MET F 1 11 ? 13.896 -41.664 -6.353 1.00 55.98 709 MET F O 1
ATOM 1363 N N . LEU F 1 12 ? 12.301 -42.917 -7.296 1.00 55.20 710 LEU F N 1
ATOM 1364 C CA . LEU F 1 12 ? 11.242 -42.161 -6.645 1.00 53.81 710 LEU F CA 1
ATOM 1365 C C . LEU F 1 12 ? 11.354 -42.243 -5.111 1.00 53.69 710 LEU F C 1
ATOM 1366 O O . LEU F 1 12 ? 11.276 -41.229 -4.416 1.00 48.21 710 LEU F O 1
ATOM 1371 N N . THR F 1 13 ? 11.544 -43.450 -4.593 1.00 48.51 711 THR F N 1
ATOM 1372 C CA . THR F 1 13 ? 11.761 -43.633 -3.167 1.00 50.79 711 THR F CA 1
ATOM 1373 C C . THR F 1 13 ? 12.929 -42.763 -2.674 1.00 56.08 711 THR F C 1
ATOM 1374 O O . THR F 1 13 ? 12.806 -42.049 -1.680 1.00 56.04 711 THR F O 1
ATOM 1378 N N . ARG F 1 14 ? 14.046 -42.808 -3.392 1.00 55.31 712 ARG F N 1
ATOM 1379 C CA . ARG F 1 14 ? 15.188 -41.961 -3.103 1.00 53.23 712 ARG F CA 1
ATOM 1380 C C . ARG F 1 14 ? 14.715 -40.518 -2.921 1.00 51.74 712 ARG F C 1
ATOM 1381 O O . ARG F 1 14 ? 15.054 -39.857 -1.921 1.00 57.57 712 ARG F O 1
ATOM 1389 N N . ARG F 1 15 ? 13.921 -40.040 -3.876 1.00 47.95 713 ARG F N 1
ATOM 1390 C CA . ARG F 1 15 ? 13.409 -38.668 -3.849 1.00 52.57 713 ARG F CA 1
ATOM 1391 C C . ARG F 1 15 ? 12.534 -38.368 -2.619 1.00 54.69 713 ARG F C 1
ATOM 1392 O O . ARG F 1 15 ? 12.550 -37.249 -2.066 1.00 51.58 713 ARG F O 1
ATOM 1400 N N . VAL F 1 16 ? 11.750 -39.365 -2.224 1.00 48.64 714 VAL F N 1
ATOM 1401 C CA . VAL F 1 16 ? 10.840 -39.216 -1.106 1.00 51.22 714 VAL F CA 1
ATOM 1402 C C . VAL F 1 16 ? 11.652 -39.078 0.167 1.00 51.56 714 VAL F C 1
ATOM 1403 O O . VAL F 1 16 ? 11.354 -38.246 1.011 1.00 50.35 714 VAL F O 1
ATOM 1407 N N . LEU F 1 17 ? 12.707 -39.873 0.276 1.00 52.32 715 LEU F N 1
ATOM 1408 C CA . LEU F 1 17 ? 13.623 -39.782 1.401 1.00 52.84 715 LEU F CA 1
ATOM 1409 C C . LEU F 1 17 ? 14.234 -38.386 1.492 1.00 53.00 715 LEU F C 1
ATOM 1410 O O . LEU F 1 17 ? 14.220 -37.750 2.551 1.00 52.54 715 LEU F O 1
ATOM 1415 N N . GLN F 1 18 ? 14.771 -37.915 0.372 1.00 52.60 716 GLN F N 1
ATOM 1416 C CA . GLN F 1 18 ? 15.300 -36.569 0.317 1.00 48.73 716 GLN F CA 1
ATOM 1417 C C . GLN F 1 18 ? 14.295 -35.564 0.830 1.00 52.51 716 GLN F C 1
ATOM 1418 O O . GLN F 1 18 ? 14.644 -34.693 1.619 1.00 52.48 716 GLN F O 1
ATOM 1424 N N . LEU F 1 19 ? 13.052 -35.669 0.368 1.00 55.73 717 LEU F N 1
ATOM 1425 C CA . LEU F 1 19 ? 12.017 -34.695 0.727 1.00 50.02 717 LEU F CA 1
ATOM 1426 C C . LEU F 1 19 ? 11.690 -34.759 2.209 1.00 47.20 717 LEU F C 1
ATOM 1427 O O . LEU F 1 19 ? 11.415 -33.747 2.833 1.00 45.05 717 LEU F O 1
ATOM 1432 N N . GLU F 1 20 ? 11.739 -35.961 2.766 1.00 46.24 718 GLU F N 1
ATOM 1433 C CA . GLU F 1 20 ? 11.501 -36.157 4.182 1.00 48.57 718 GLU F CA 1
ATOM 1434 C C . GLU F 1 20 ? 12.550 -35.355 4.922 1.00 51.74 718 GLU F C 1
ATOM 1435 O O . GLU F 1 20 ? 12.239 -34.545 5.796 1.00 53.43 718 GLU F O 1
ATOM 1441 N N . THR F 1 21 ? 13.799 -35.560 4.526 1.00 51.57 719 THR F N 1
ATOM 1442 C CA . THR F 1 21 ? 14.919 -34.876 5.140 1.00 51.82 719 THR F CA 1
ATOM 1443 C C . THR F 1 21 ? 14.874 -33.357 5.004 1.00 48.20 719 THR F C 1
ATOM 1444 O O . THR F 1 21 ? 15.160 -32.621 5.953 1.00 48.97 719 THR F O 1
ATOM 1448 N N . VAL F 1 22 ? 14.509 -32.888 3.825 1.00 48.97 720 VAL F N 1
ATOM 1449 C CA . VAL F 1 22 ? 14.375 -31.462 3.603 1.00 49.50 720 VAL F CA 1
ATOM 1450 C C . VAL F 1 22 ? 13.303 -30.908 4.531 1.00 50.29 720 VAL F C 1
ATOM 1451 O O . VAL F 1 22 ? 13.422 -29.793 5.051 1.00 49.20 720 VAL F O 1
ATOM 1455 N N . LEU F 1 23 ? 12.261 -31.705 4.749 1.00 52.35 721 LEU F N 1
ATOM 1456 C CA . LEU F 1 23 ? 11.129 -31.273 5.559 1.00 54.02 721 LEU F CA 1
ATOM 1457 C C . LEU F 1 23 ? 11.538 -31.143 7.013 1.00 54.03 721 LEU F C 1
ATOM 1458 O O . LEU F 1 23 ? 11.232 -30.147 7.670 1.00 56.87 721 LEU F O 1
ATOM 1463 N N . GLU F 1 24 ? 12.232 -32.156 7.515 1.00 54.04 722 GLU F N 1
ATOM 1464 C CA . GLU F 1 24 ? 12.800 -32.078 8.855 1.00 53.58 722 GLU F CA 1
ATOM 1465 C C . GLU F 1 24 ? 13.669 -30.811 8.988 1.00 53.14 722 GLU F C 1
ATOM 1466 O O . GLU F 1 24 ? 13.567 -30.072 9.964 1.00 54.91 722 GLU F O 1
ATOM 1472 N N . GLY F 1 25 ? 14.495 -30.542 7.981 1.00 51.64 723 GLY F N 1
ATOM 1473 C CA . GLY F 1 25 ? 15.296 -29.332 7.982 1.00 50.28 723 GLY F CA 1
ATOM 1474 C C . GLY F 1 25 ? 14.466 -28.065 8.110 1.00 55.70 723 GLY F C 1
ATOM 1475 O O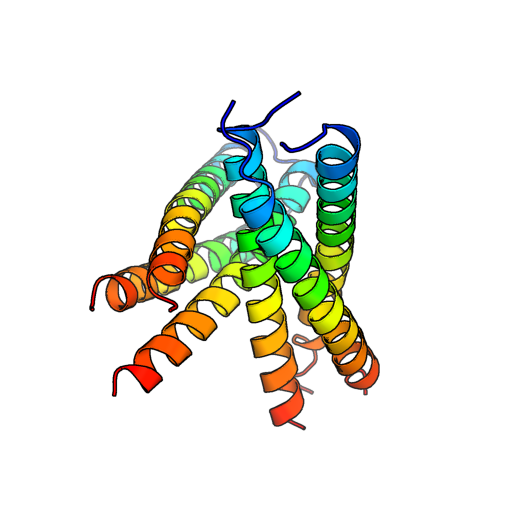 . GLY F 1 25 ? 14.796 -27.164 8.880 1.00 57.88 723 GLY F O 1
ATOM 1476 N N . VAL F 1 26 ? 13.384 -27.998 7.339 1.00 59.42 724 VAL F N 1
ATOM 1477 C CA . VAL F 1 26 ? 12.490 -26.843 7.334 1.00 57.75 724 VAL F CA 1
ATOM 1478 C C . VAL F 1 26 ? 11.755 -26.643 8.679 1.00 58.39 724 VAL F C 1
ATOM 1479 O O . VAL F 1 26 ? 11.675 -25.524 9.176 1.00 60.00 724 VAL F O 1
ATOM 1483 N N . VAL F 1 27 ? 11.224 -27.708 9.272 1.00 49.88 725 VAL F N 1
ATOM 1484 C CA . VAL F 1 27 ? 10.601 -27.546 10.577 1.00 61.93 725 VAL F CA 1
ATOM 1485 C C . VAL F 1 27 ? 11.655 -27.091 11.598 1.00 67.25 725 VAL F C 1
ATOM 1486 O O . VAL F 1 27 ? 11.371 -26.268 12.459 1.00 68.42 725 VAL F O 1
ATOM 1490 N N . SER F 1 28 ? 12.878 -27.601 11.485 1.00 63.78 726 SER F N 1
ATOM 1491 C CA . SER F 1 28 ? 13.965 -27.087 12.312 1.00 61.23 726 SER F CA 1
ATOM 1492 C C . SER F 1 28 ? 14.113 -25.564 12.159 1.00 67.53 726 SER F C 1
ATOM 1493 O O . SER F 1 28 ? 13.828 -24.798 13.082 1.00 73.56 726 SER F O 1
ATOM 1496 N N . GLN F 1 29 ? 14.543 -25.122 10.985 1.00 66.98 727 GLN F N 1
ATOM 1497 C CA . GLN F 1 29 ? 14.755 -23.698 10.769 1.00 67.16 727 GLN F CA 1
ATOM 1498 C C . GLN F 1 29 ? 13.553 -22.861 11.202 1.00 71.91 727 GLN F C 1
ATOM 1499 O O . GLN F 1 29 ? 13.722 -21.770 11.741 1.00 77.10 727 GLN F O 1
ATOM 1505 N N . ILE F 1 30 ? 12.343 -23.359 10.956 1.00 71.13 728 ILE F N 1
ATOM 1506 C CA . ILE F 1 30 ? 11.138 -22.578 11.249 1.00 74.65 728 ILE F CA 1
ATOM 1507 C C . ILE F 1 30 ? 10.874 -22.541 12.736 1.00 74.60 728 ILE F C 1
ATOM 1508 O O . ILE F 1 30 ? 10.300 -21.589 13.260 1.00 76.50 728 ILE F O 1
ATOM 1513 N N . ASP F 1 31 ? 11.298 -23.590 13.417 1.00 77.57 729 ASP F N 1
ATOM 1514 C CA . ASP F 1 31 ? 11.136 -23.652 14.857 1.00 81.78 729 ASP F CA 1
ATOM 1515 C C . ASP F 1 31 ? 12.106 -22.697 15.530 1.00 84.74 729 ASP F C 1
ATOM 1516 O O . ASP F 1 31 ? 11.746 -22.006 16.478 1.00 87.10 729 ASP F O 1
ATOM 1521 N N . ALA F 1 32 ? 13.343 -22.684 15.046 1.00 82.27 730 ALA F N 1
ATOM 1522 C CA . ALA F 1 32 ? 14.328 -21.727 15.518 1.00 81.71 730 ALA F CA 1
ATOM 1523 C C . ALA F 1 32 ? 13.794 -20.319 15.339 1.00 83.10 730 ALA F C 1
ATOM 1524 O O . ALA F 1 32 ? 13.638 -19.572 16.304 1.00 89.31 730 ALA F O 1
ATOM 1526 N N . VAL F 1 33 ? 13.488 -19.967 14.096 1.00 86.33 731 VAL F N 1
ATOM 1527 C CA . VAL F 1 33 ? 12.997 -18.624 13.798 1.00 87.02 731 VAL F CA 1
ATOM 1528 C C . VAL F 1 33 ? 11.823 -18.268 14.700 1.00 87.35 731 VAL F C 1
ATOM 1529 O O . VAL F 1 33 ? 11.777 -17.187 15.279 1.00 90.35 731 VAL F O 1
ATOM 1533 N N . GLY F 1 34 ? 10.882 -19.198 14.821 1.00 88.71 732 GLY F N 1
ATOM 1534 C CA . GLY F 1 34 ? 9.694 -18.985 15.623 1.00 90.22 732 GLY F CA 1
ATOM 1535 C C . GLY F 1 34 ? 10.003 -18.736 17.086 1.00 96.03 732 GLY F C 1
ATOM 1536 O O . GLY F 1 34 ? 9.441 -17.826 17.695 1.00 102.91 732 GLY F O 1
ATOM 1537 N N . SER F 1 35 ? 10.892 -19.540 17.658 1.00 92.02 733 SER F N 1
ATOM 1538 C CA . SER F 1 35 ? 11.227 -19.419 19.072 1.00 96.52 733 SER F CA 1
ATOM 1539 C C . SER F 1 35 ? 11.991 -18.123 19.325 1.00 98.61 733 SER F C 1
ATOM 1540 O O . SER F 1 35 ? 11.943 -17.562 20.423 1.00 103.13 733 SER F O 1
ATOM 1543 N N . LYS F 1 36 ? 12.699 -17.651 18.304 1.00 95.21 734 LYS F N 1
ATOM 1544 C CA . LYS F 1 36 ? 13.390 -16.371 18.396 1.00 97.28 734 LYS F CA 1
ATOM 1545 C C . LYS F 1 36 ? 12.388 -15.224 18.313 1.00 99.73 734 LYS F C 1
ATOM 1546 O O . LYS F 1 36 ? 12.546 -14.201 18.978 1.00 104.84 734 LYS F O 1
ATOM 1548 N N . LEU F 1 37 ? 11.346 -15.410 17.509 1.00 98.57 735 LEU F N 1
ATOM 1549 C CA . LEU F 1 37 ? 10.297 -14.404 17.360 1.00 101.35 735 LEU F CA 1
ATOM 1550 C C . LEU F 1 37 ? 9.581 -14.103 18.690 1.00 108.58 735 LEU F C 1
ATOM 1551 O O . LEU F 1 37 ? 8.805 -13.150 18.782 1.00 107.57 735 LEU F O 1
ATOM 1553 N N . LYS F 1 38 ? 9.837 -14.925 19.709 1.00 108.00 736 LYS F N 1
ATOM 1554 C CA . LYS F 1 38 ? 9.261 -14.721 21.041 1.00 109.29 736 LYS F CA 1
ATOM 1555 C C . LYS F 1 38 ? 10.337 -14.567 22.122 1.00 103.01 736 LYS F C 1
ATOM 1556 O O . LYS F 1 38 ? 11.206 -13.698 22.036 1.00 102.56 736 LYS F O 1
#

B-factor: mean 60.6, std 15.58, range [20.0, 109.29]

Sequence (211 aa):
GWVSGEEFYMLTRRVLQLETVLEGVVSQIDAVGSWVSGEEFYMLTRRVLQLETVLEGVVSQIDAVGSKLWVSGEEFYMLTRRVLQLETVLEGVVSQIDAVGSKLKMGWVSGEEFYMLTRRVLQLETVLEGVVSQIDAVGSGGWVSGEEFYMLTRRVLQLETVLEGVVSQIDAVGGWVSGEEFYMLTRRVLQLETVLEGVVSQIDAVGSKLK